Protein AF-0000000087662788 (afdb_homodimer)

Radius of gy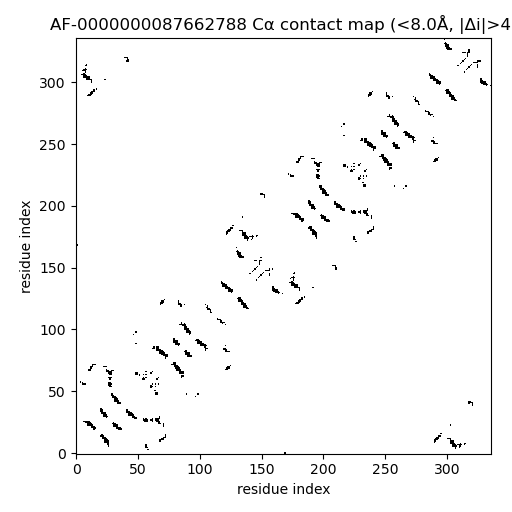ration: 18.67 Å; Cα contacts (8 Å, |Δi|>4): 824; chains: 2; bounding box: 46×43×51 Å

Nearest PDB structures (foldseek):
  4zov-assembly1_A  TM=7.110E-01  e=1.230E-02  Saccharomyces cerevisiae
  3mzl-assembly2_E  TM=6.675E-01  e=1.548E-02  Saccharomyces cerevisiae
  2pm6-assembly1_D  TM=4.674E-01  e=7.332E-03  Saccharomyces cerevisiae
  2pm7-assembly1_D  TM=4.863E-01  e=1.461E-02  Saccharomyces cerevisiae
  4bzj-assembly1_F  TM=4.627E-01  e=1.839E-02  Saccharomyces cerevisiae

Secondary structure (DSSP, 8-state):
-------BSEEEEEEETTTTEEEEEETTSEEEEEE-SSSS-EEEEEEESS--S---S-HHHHHHH--EEEEEE-TTT-PEEEEETTTEEEEEETTTTEEEEEE-------S-TT---SEEEEEEEE-TTS-EEEEEEESSS-HHHHHHHHHTT-TT---EEEE-----/-------BSEEEEEEETTTTEEEEEETTSEEEEEE-SSSS-EEEEEEESS--S---S-HHHHHHH--EEEEEE-TTT-PEEEEETTTEEEEEETTTTEEEEEE-------S-TT---SEEEEEEEE-TTS-EEEEEEESSS-HHHHHHHHHTT-TT--SEEEE-----

Foldseek 3Di:
DPPLPQDWDFQEKDDDPVQQWMWTWILLQKIFIWRPPDPDIDTDDIAHQDPDPPRRNGPLNCLPRWGWAEWDQDPPPRWIWTQTFRAGIWTADPVVRDIGHPDGGPQCCPVPSPDDRFKTWHYWDADPVGFIFTDMGGPPDPPCCLCCVVVPVDPPNCSVDRPPPVPD/DPPLPQDWDFQEKDADPVQQWMWTWILLQKIFIWHPPDPDIDTDDIAHQDPDPDRRNGPLNCLPRWGWAEWDQDPPPRWIWTQTFRAGIWTADPVVRDIGHPDGGPQCCPVPSPDDRFKTWHYWDADPVGFIFTDMGGPPDPVCCLCCCVVPVDPPNCSVDRPPPVPD

Organism: Ancylostoma caninum (NCBI:txid29170)

Solvent-accessible surface area (backbone atoms only — not comparable to full-atom values): 17295 Å² total; per-residue (Å²): 100,79,73,80,60,55,51,17,35,30,35,10,32,30,55,40,70,88,73,41,32,31,35,35,18,21,40,36,18,40,33,35,34,29,38,53,75,55,98,60,57,32,61,77,46,73,46,60,85,49,89,70,78,83,47,74,28,39,76,80,31,20,64,74,34,18,29,32,34,21,47,43,66,39,88,82,82,64,32,40,32,36,35,18,26,38,56,20,36,33,36,35,38,81,91,79,68,46,78,46,75,79,46,71,36,74,39,72,61,46,94,45,84,79,48,72,64,48,50,34,41,29,20,51,34,63,44,85,85,66,21,34,39,34,20,42,29,21,52,78,54,59,38,65,47,34,56,40,18,40,51,38,79,45,82,71,38,60,57,34,57,60,51,60,59,76,81,116,104,76,72,79,58,55,52,17,37,31,36,11,32,30,56,40,71,86,73,41,32,32,35,36,17,20,39,38,18,40,33,34,35,28,39,52,74,54,98,60,55,33,60,77,46,73,48,59,86,49,88,71,79,82,47,74,28,39,75,81,32,21,64,74,32,17,29,33,35,21,48,42,66,39,89,81,83,64,32,40,33,38,34,18,26,39,55,18,36,35,36,36,38,80,92,79,68,43,76,45,75,79,45,68,38,75,41,69,59,45,94,45,85,80,50,72,64,47,50,35,42,29,20,51,33,62,44,85,86,65,21,34,41,32,20,40,29,21,52,76,53,59,35,62,48,34,55,38,18,40,51,38,82,46,83,72,34,58,57,36,60,56,53,60,58,73,80,114

pLDDT: mean 75.48, std 22.4, range [19.95, 97.94]

Structure (mmCIF, N/CA/C/O backbone):
data_AF-0000000087662788-model_v1
#
loop_
_entity.id
_entity.type
_entity.pdbx_description
1 polymer 'Uncharacterized protein'
#
loop_
_atom_site.group_PDB
_atom_site.id
_atom_site.type_symbol
_atom_site.label_atom_id
_atom_site.label_alt_id
_atom_site.label_comp_id
_atom_site.label_asym_id
_atom_site.label_entity_id
_atom_site.label_seq_id
_atom_site.pdbx_PDB_ins_code
_atom_site.Cartn_x
_atom_site.Cartn_y
_atom_site.Cartn_z
_atom_site.occupancy
_atom_site.B_iso_or_equiv
_atom_site.auth_seq_id
_atom_site.auth_comp_id
_atom_site.auth_asym_id
_atom_site.auth_atom_id
_atom_site.pdbx_PDB_model_num
ATOM 1 N N . MET A 1 1 ? -26.828 0.4 2.057 1 20 1 MET A N 1
ATOM 2 C CA . MET A 1 1 ? -26.125 -0.827 1.691 1 20 1 MET A CA 1
ATOM 3 C C . MET A 1 1 ? -24.984 -0.531 0.736 1 20 1 MET A C 1
ATOM 5 O O . MET A 1 1 ? -25.203 -0.071 -0.385 1 20 1 MET A O 1
ATOM 9 N N . LEU A 1 2 ? -24.078 0.172 1.004 1 28.61 2 LEU A N 1
ATOM 10 C CA . LEU A 1 2 ? -23.188 0.85 0.068 1 28.61 2 LEU A CA 1
ATOM 11 C C . LEU A 1 2 ? -22.859 -0.05 -1.119 1 28.61 2 LEU A C 1
ATOM 13 O O . LEU A 1 2 ? -22.438 -1.195 -0.938 1 28.61 2 LEU A O 1
ATOM 17 N N . LEU A 1 3 ? -23.672 -0.012 -2.1 1 33.06 3 LEU A N 1
ATOM 18 C CA . LEU A 1 3 ? -23.547 -0.66 -3.398 1 33.06 3 LEU A CA 1
ATOM 19 C C . LEU A 1 3 ? -22.094 -1.059 -3.662 1 33.06 3 LEU A C 1
ATOM 21 O O . LEU A 1 3 ? -21.188 -0.251 -3.475 1 33.06 3 LEU A O 1
ATOM 25 N N . GLU A 1 4 ? -21.75 -2.291 -3.352 1 40.16 4 GLU A N 1
ATOM 26 C CA . GLU A 1 4 ? -20.5 -3.027 -3.455 1 40.16 4 GLU A CA 1
ATOM 27 C C . GLU A 1 4 ? -19.719 -2.613 -4.699 1 40.16 4 GLU A C 1
ATOM 29 O O . GLU A 1 4 ? -19.906 -3.188 -5.773 1 40.16 4 GLU A O 1
ATOM 34 N N . ASP A 1 5 ? -19.922 -1.419 -5.074 1 47.06 5 ASP A N 1
ATOM 35 C CA . ASP A 1 5 ? -19.344 -0.916 -6.309 1 47.06 5 ASP A CA 1
ATOM 36 C C . ASP A 1 5 ? -17.938 -1.486 -6.527 1 47.06 5 ASP A C 1
ATOM 38 O O . ASP A 1 5 ? -17.156 -1.584 -5.582 1 47.06 5 ASP A O 1
ATOM 42 N N . GLN A 1 6 ? -18.062 -2.43 -7.434 1 56.91 6 GLN A N 1
ATOM 43 C CA . GLN A 1 6 ? -16.828 -3.043 -7.941 1 56.91 6 GLN A CA 1
ATOM 44 C C . GLN A 1 6 ? -15.766 -1.99 -8.211 1 56.91 6 GLN A C 1
ATOM 46 O O . GLN A 1 6 ? -16.047 -0.952 -8.812 1 56.91 6 GLN A O 1
ATOM 51 N N . VAL A 1 7 ? -14.898 -1.854 -7.344 1 60 7 VAL A N 1
ATOM 52 C CA . VAL A 1 7 ? -13.703 -1.04 -7.559 1 60 7 VAL A CA 1
ATOM 53 C C . VAL A 1 7 ? -12.727 -1.787 -8.461 1 60 7 VAL A C 1
ATOM 55 O O . VAL A 1 7 ? -12.5 -2.986 -8.289 1 60 7 VAL A O 1
ATOM 58 N N . TYR A 1 8 ? -12.445 -1.056 -9.547 1 68.06 8 TYR A N 1
ATOM 59 C CA . TYR A 1 8 ? -11.523 -1.663 -10.508 1 68.06 8 TYR A CA 1
ATOM 60 C C . TYR A 1 8 ? -10.188 -0.932 -10.523 1 68.06 8 TYR A C 1
ATOM 62 O O . TYR A 1 8 ? -10.141 0.285 -10.328 1 68.06 8 TYR A O 1
ATOM 70 N N . GLY A 1 9 ? -9.18 -1.776 -10.633 1 78 9 GLY A N 1
ATOM 71 C CA . GLY A 1 9 ? -7.867 -1.19 -10.828 1 78 9 GLY A CA 1
ATOM 72 C C . GLY A 1 9 ? -6.824 -1.727 -9.867 1 78 9 GLY A C 1
ATOM 73 O O . GLY A 1 9 ? -7.148 -2.5 -8.961 1 78 9 GLY A O 1
ATOM 74 N N . PRO A 1 10 ? -5.562 -1.313 -10.203 1 88.56 10 PRO A N 1
ATOM 75 C CA . PRO A 1 10 ? -4.465 -1.748 -9.336 1 88.56 10 PRO A CA 1
ATOM 76 C C . PRO A 1 10 ? -4.484 -1.066 -7.973 1 88.56 10 PRO A C 1
ATOM 78 O O . PRO A 1 10 ? -4.828 0.115 -7.871 1 88.56 10 PRO A O 1
ATOM 81 N N . GLU A 1 11 ? -4.164 -1.794 -6.965 1 91.12 11 GLU A N 1
ATOM 82 C CA . GLU A 1 11 ? -4.191 -1.269 -5.602 1 91.12 11 GLU A CA 1
ATOM 83 C C . GLU A 1 11 ? -2.779 -1.109 -5.043 1 91.12 11 GLU A C 1
ATOM 85 O O . GLU A 1 11 ? -2.572 -0.393 -4.062 1 91.12 11 GLU A O 1
ATOM 90 N N . CYS A 1 12 ? -1.838 -1.808 -5.637 1 94.94 12 CYS A N 1
ATOM 91 C CA . CYS A 1 12 ? -0.449 -1.679 -5.215 1 94.94 12 CYS A CA 1
ATOM 92 C C . CYS A 1 12 ? 0.496 -1.765 -6.406 1 94.94 12 CYS A C 1
ATOM 94 O O . CYS A 1 12 ? 0.119 -2.264 -7.469 1 94.94 12 CYS A O 1
ATOM 96 N N . ILE A 1 13 ? 1.695 -1.252 -6.219 1 94.38 13 ILE A N 1
ATOM 97 C CA . ILE A 1 13 ? 2.662 -1.204 -7.309 1 94.38 13 ILE A CA 1
ATOM 98 C C . ILE A 1 13 ? 4.082 -1.245 -6.742 1 94.38 13 ILE A C 1
ATOM 100 O O . ILE A 1 13 ? 4.332 -0.74 -5.645 1 94.38 13 ILE A O 1
ATOM 104 N N . ALA A 1 14 ? 4.945 -1.866 -7.41 1 95.94 14 ALA A N 1
ATOM 105 C CA . ALA A 1 14 ? 6.383 -1.869 -7.16 1 95.94 14 ALA A CA 1
ATOM 106 C C . ALA A 1 14 ? 7.164 -1.761 -8.469 1 95.94 14 ALA A C 1
ATOM 108 O O . ALA A 1 14 ? 6.801 -2.381 -9.469 1 95.94 14 ALA A O 1
ATOM 109 N N . VAL A 1 15 ? 8.164 -0.952 -8.469 1 93.25 15 VAL A N 1
ATOM 110 C CA . VAL A 1 15 ? 9.008 -0.771 -9.648 1 93.25 15 VAL A CA 1
ATOM 111 C C . VAL A 1 15 ? 10.359 -1.442 -9.43 1 93.25 15 VAL A C 1
ATOM 113 O O . VAL A 1 15 ? 11 -1.233 -8.398 1 93.25 15 VAL A O 1
ATOM 116 N N . ASP A 1 16 ? 10.695 -2.303 -10.328 1 94.31 16 ASP A N 1
ATOM 117 C CA . ASP A 1 16 ? 12.07 -2.795 -10.422 1 94.31 16 ASP A CA 1
ATOM 118 C C . ASP A 1 16 ? 12.898 -1.933 -11.367 1 94.31 16 ASP A C 1
ATOM 120 O O . ASP A 1 16 ? 12.875 -2.143 -12.586 1 94.31 16 ASP A O 1
ATOM 124 N N . ARG A 1 17 ? 13.641 -1.084 -10.797 1 87.62 17 ARG A N 1
ATOM 125 C CA . ARG A 1 17 ? 14.336 -0.066 -11.578 1 87.62 17 ARG A CA 1
ATOM 126 C C . ARG A 1 17 ? 15.484 -0.677 -12.375 1 87.62 17 ARG A C 1
ATOM 128 O O . ARG A 1 17 ? 15.953 -0.092 -13.359 1 87.62 17 ARG A O 1
ATOM 135 N N . LYS A 1 18 ? 15.898 -1.872 -12.016 1 90.38 18 LYS A N 1
ATOM 136 C CA . LYS A 1 18 ? 17.031 -2.516 -12.672 1 90.38 18 LYS A CA 1
ATOM 137 C C . LYS A 1 18 ? 16.594 -3.221 -13.953 1 90.38 18 LYS A C 1
ATOM 139 O O . LYS A 1 18 ? 17.391 -3.371 -14.883 1 90.38 18 LYS A O 1
ATOM 144 N N . SER A 1 19 ? 15.359 -3.641 -14.031 1 92.38 19 SER A N 1
ATOM 145 C CA . SER A 1 19 ? 14.938 -4.477 -15.156 1 92.38 19 SER A CA 1
ATOM 146 C C . SER A 1 19 ? 13.875 -3.779 -15.992 1 92.38 19 SER A C 1
ATOM 148 O O . SER A 1 19 ? 13.289 -4.383 -16.891 1 92.38 19 SER A O 1
ATOM 150 N N . SER A 1 20 ? 13.555 -2.537 -15.75 1 90.94 20 SER A N 1
ATOM 151 C CA . SER A 1 20 ? 12.484 -1.798 -16.422 1 90.94 20 SER A CA 1
ATOM 152 C C . SER A 1 20 ? 11.156 -2.541 -16.312 1 90.94 20 SER A C 1
ATOM 154 O O . SER A 1 20 ? 10.414 -2.623 -17.297 1 90.94 20 SER A O 1
ATOM 156 N N . LYS A 1 21 ? 10.992 -3.215 -15.227 1 93.31 21 LYS A N 1
ATOM 157 C CA . LYS A 1 21 ? 9.727 -3.883 -14.93 1 93.31 21 LYS A CA 1
ATOM 158 C C . LYS A 1 21 ? 9.031 -3.227 -13.742 1 93.31 21 LYS A C 1
ATOM 160 O O . LYS A 1 21 ? 9.68 -2.648 -12.867 1 93.31 21 LYS A O 1
ATOM 165 N N . ALA A 1 22 ? 7.746 -3.27 -13.812 1 92.75 22 ALA A N 1
ATOM 166 C CA . ALA A 1 22 ? 6.891 -2.918 -12.68 1 92.75 22 ALA A CA 1
ATOM 167 C C . ALA A 1 22 ? 5.848 -4.004 -12.422 1 92.75 22 ALA A C 1
ATOM 169 O O . ALA A 1 22 ? 5.586 -4.84 -13.289 1 92.75 22 ALA A O 1
ATOM 170 N N . TYR A 1 23 ? 5.379 -4.027 -11.25 1 93.94 23 TYR A N 1
ATOM 171 C CA . TYR A 1 23 ? 4.379 -5.008 -10.844 1 93.94 23 TYR A CA 1
ATOM 172 C C . TYR A 1 23 ? 3.184 -4.332 -10.188 1 93.94 23 TYR A C 1
ATOM 174 O O . TYR A 1 23 ? 3.342 -3.369 -9.43 1 93.94 23 TYR A O 1
ATOM 182 N N . ALA A 1 24 ? 2.045 -4.824 -10.484 1 93.19 24 ALA A N 1
ATOM 183 C CA . ALA A 1 24 ? 0.815 -4.273 -9.922 1 93.19 24 ALA A CA 1
ATOM 184 C C . ALA A 1 24 ? -0.099 -5.387 -9.414 1 93.19 24 ALA A C 1
ATOM 186 O O . ALA A 1 24 ? -0.192 -6.449 -10.023 1 93.19 24 ALA A O 1
ATOM 187 N N . GLY A 1 25 ? -0.678 -5.125 -8.258 1 93.5 25 GLY A N 1
ATOM 188 C CA . GLY A 1 25 ? -1.707 -6.012 -7.734 1 93.5 25 GLY A CA 1
ATOM 189 C C . GLY A 1 25 ? -3.111 -5.469 -7.922 1 93.5 25 GLY A C 1
ATOM 190 O O . GLY A 1 25 ? -3.371 -4.297 -7.641 1 93.5 25 GLY A O 1
ATOM 191 N N . LEU A 1 26 ? -3.941 -6.348 -8.359 1 89 26 LEU A N 1
ATOM 192 C CA . LEU A 1 26 ? -5.32 -5.953 -8.625 1 89 26 LEU A CA 1
ATOM 193 C C . LEU A 1 26 ? -6.258 -6.465 -7.539 1 89 26 LEU A C 1
ATOM 195 O O . LEU A 1 26 ? -5.934 -7.43 -6.84 1 89 26 LEU A O 1
ATOM 199 N N . LYS A 1 27 ? -7.402 -5.867 -7.438 1 87.75 27 LYS A N 1
ATOM 200 C CA . LYS A 1 27 ? -8.422 -6.25 -6.465 1 87.75 27 LYS A CA 1
ATOM 201 C C . LYS A 1 27 ? -8.914 -7.672 -6.711 1 87.75 27 LYS A C 1
ATOM 203 O O . LYS A 1 27 ? -9.492 -8.297 -5.824 1 87.75 27 LYS A O 1
ATOM 208 N N . THR A 1 28 ? -8.719 -8.195 -7.938 1 87.06 28 THR A N 1
ATOM 209 C CA . THR A 1 28 ? -9.164 -9.531 -8.305 1 87.06 28 THR A CA 1
ATOM 210 C C . THR A 1 28 ? -8.195 -10.594 -7.789 1 87.06 28 THR A C 1
ATOM 212 O O . THR A 1 28 ? -8.414 -11.789 -7.973 1 87.06 28 THR A O 1
ATOM 215 N N . GLY A 1 29 ? -7.098 -10.156 -7.234 1 91.56 29 GLY A N 1
ATOM 216 C CA . GLY A 1 29 ? -6.078 -11.086 -6.785 1 91.56 29 GLY A CA 1
ATOM 217 C C . GLY A 1 29 ? -4.965 -11.289 -7.797 1 91.56 29 GLY A C 1
ATOM 218 O O . GLY A 1 29 ? -3.988 -11.992 -7.52 1 91.56 29 GLY A O 1
ATOM 219 N N . LEU A 1 30 ? -5.133 -10.727 -8.945 1 90.94 30 LEU A N 1
ATOM 220 C CA . LEU A 1 30 ? -4.16 -10.852 -10.023 1 90.94 30 LEU A CA 1
ATOM 221 C C . LEU A 1 30 ? -2.953 -9.953 -9.773 1 90.94 30 LEU A C 1
ATOM 223 O O . LEU A 1 30 ? -3.107 -8.805 -9.344 1 90.94 30 LEU A O 1
ATOM 227 N N . ILE A 1 31 ? -1.761 -10.5 -10.008 1 94.06 31 ILE A N 1
ATOM 228 C CA . ILE A 1 31 ? -0.521 -9.734 -10.008 1 94.06 31 ILE A CA 1
ATOM 229 C C . ILE A 1 31 ? 0.062 -9.695 -11.422 1 94.06 31 ILE A C 1
ATOM 231 O O . ILE A 1 31 ? 0.282 -10.734 -12.039 1 94.06 31 ILE A O 1
ATOM 235 N N . CYS A 1 32 ? 0.354 -8.461 -11.836 1 90.31 32 CYS A N 1
ATOM 236 C CA . CYS A 1 32 ? 0.822 -8.289 -13.203 1 90.31 32 CYS A CA 1
ATOM 237 C C . CYS A 1 32 ? 2.266 -7.801 -13.227 1 90.31 32 CYS A C 1
ATOM 239 O O . CYS A 1 32 ? 2.654 -6.961 -12.422 1 90.31 32 CYS A O 1
ATOM 241 N N . GLU A 1 33 ? 2.949 -8.352 -14.172 1 91.81 33 GLU A N 1
ATOM 242 C CA . GLU A 1 33 ? 4.242 -7.793 -14.547 1 91.81 33 GLU A CA 1
ATOM 243 C C . GLU A 1 33 ? 4.109 -6.859 -15.75 1 91.81 33 GLU A C 1
ATOM 245 O O . GLU A 1 33 ? 3.535 -7.23 -16.766 1 91.81 33 GLU A O 1
ATOM 250 N N . ILE A 1 34 ? 4.641 -5.695 -15.594 1 88.44 34 ILE A N 1
ATOM 251 C CA . ILE A 1 34 ? 4.551 -4.652 -16.609 1 88.44 34 ILE A CA 1
ATOM 252 C C . ILE A 1 34 ? 5.945 -4.328 -17.141 1 88.44 34 ILE A C 1
ATOM 254 O O . ILE A 1 34 ? 6.871 -4.082 -16.359 1 88.44 34 ILE A O 1
ATOM 258 N N . ASP A 1 35 ? 6.102 -4.387 -18.391 1 88 35 ASP A N 1
ATOM 259 C CA . ASP A 1 35 ? 7.32 -3.941 -19.062 1 88 35 ASP A CA 1
ATOM 260 C C . ASP A 1 35 ? 7.199 -2.486 -19.516 1 88 35 ASP A C 1
ATOM 262 O O . ASP A 1 35 ? 6.336 -2.152 -20.328 1 88 35 ASP A O 1
ATOM 266 N N . TYR A 1 36 ? 8.031 -1.626 -18.938 1 84.44 36 TYR A N 1
ATOM 267 C CA . TYR A 1 36 ? 7.949 -0.22 -19.312 1 84.44 36 TYR A CA 1
ATOM 268 C C . TYR A 1 36 ? 9.203 0.222 -20.062 1 84.44 36 TYR A C 1
ATOM 270 O O . TYR A 1 36 ? 9.562 1.401 -20.047 1 84.44 36 TYR A O 1
ATOM 278 N N . SER A 1 37 ? 9.961 -0.651 -20.625 1 85.56 37 SER A N 1
ATOM 279 C CA . SER A 1 37 ? 11.188 -0.369 -21.359 1 85.56 37 SER A CA 1
ATOM 280 C C . SER A 1 37 ? 10.883 0.293 -22.703 1 85.56 37 SER A C 1
ATOM 282 O O . SER A 1 37 ? 11.727 1.013 -23.25 1 85.56 37 SER A O 1
ATOM 284 N N . GLY A 1 38 ? 9.797 0.03 -23.25 1 79.5 38 GLY A N 1
ATOM 285 C CA . GLY A 1 38 ? 9.438 0.605 -24.547 1 79.5 38 GLY A CA 1
ATOM 286 C C . GLY A 1 38 ? 8.656 1.899 -24.422 1 79.5 38 GLY A C 1
ATOM 287 O O . GLY A 1 38 ? 8.648 2.529 -23.359 1 79.5 38 GLY A O 1
ATOM 288 N N . LYS A 1 39 ? 8.156 2.387 -25.531 1 75.5 39 LYS A N 1
ATOM 289 C CA . LYS A 1 39 ? 7.383 3.625 -25.578 1 75.5 39 LYS A CA 1
ATOM 290 C C . LYS A 1 39 ? 6.121 3.523 -24.734 1 75.5 39 LYS A C 1
ATOM 292 O O . LYS A 1 39 ? 5.797 4.445 -23.984 1 75.5 39 LYS A O 1
ATOM 297 N N . ASP A 1 40 ? 5.598 2.273 -24.844 1 75.62 40 ASP A N 1
ATOM 298 C CA . ASP A 1 40 ? 4.383 2.033 -24.062 1 75.62 40 ASP A CA 1
ATOM 299 C C . ASP A 1 40 ? 4.578 0.881 -23.094 1 75.62 40 ASP A C 1
ATOM 301 O O . ASP A 1 40 ? 5.184 -0.137 -23.422 1 75.62 40 ASP A O 1
ATOM 305 N N . ALA A 1 41 ? 4.102 1.099 -21.844 1 79.62 41 ALA A N 1
ATOM 306 C CA . ALA A 1 41 ? 4.129 0.007 -20.875 1 79.62 41 ALA A CA 1
ATOM 307 C C . ALA A 1 41 ? 3.113 -1.074 -21.25 1 79.62 41 ALA A C 1
ATOM 309 O O . ALA A 1 41 ? 2.004 -0.769 -21.688 1 79.62 41 ALA A O 1
ATOM 310 N N . LYS A 1 42 ? 3.533 -2.324 -21.094 1 82.25 42 LYS A N 1
ATOM 311 C CA . LYS A 1 42 ? 2.658 -3.451 -21.406 1 82.25 42 LYS A CA 1
ATOM 312 C C . LYS A 1 42 ? 2.719 -4.516 -20.312 1 82.25 42 LYS A C 1
ATOM 314 O O . LYS A 1 42 ? 3.785 -4.781 -19.766 1 82.25 42 LYS A O 1
ATOM 319 N N . ILE A 1 43 ? 1.558 -5.074 -20.062 1 86.25 43 ILE A N 1
ATOM 320 C CA . ILE A 1 43 ? 1.551 -6.25 -19.188 1 86.25 43 ILE A CA 1
ATOM 321 C C . ILE A 1 43 ? 2.158 -7.438 -19.938 1 86.25 43 ILE A C 1
ATOM 323 O O . ILE A 1 43 ? 1.712 -7.793 -21.031 1 86.25 43 ILE A O 1
ATOM 327 N N . VAL A 1 44 ? 3.119 -8.078 -19.344 1 88.06 44 VAL A N 1
ATOM 328 C CA . VAL A 1 44 ? 3.807 -9.148 -20.062 1 88.06 44 VAL A CA 1
ATOM 329 C C . VAL A 1 44 ? 3.523 -10.484 -19.375 1 88.06 44 VAL A C 1
ATOM 331 O O . VAL A 1 44 ? 3.656 -11.547 -19.984 1 88.06 44 VAL A O 1
ATOM 334 N N . ARG A 1 45 ? 3.139 -10.469 -18.156 1 90.44 45 ARG A N 1
ATOM 335 C CA . ARG A 1 45 ? 2.779 -11.664 -17.406 1 90.44 45 ARG A CA 1
ATOM 336 C C . ARG A 1 45 ? 1.789 -11.336 -16.297 1 90.44 45 ARG A C 1
ATOM 338 O O . ARG A 1 45 ? 1.717 -10.195 -15.836 1 90.44 45 ARG A O 1
ATOM 345 N N . ALA A 1 46 ? 0.975 -12.266 -15.969 1 89.88 46 ALA A N 1
ATOM 346 C CA . ALA A 1 46 ? 0.048 -12.172 -14.844 1 89.88 46 ALA A CA 1
ATOM 347 C C . ALA A 1 46 ? -0.011 -13.484 -14.07 1 89.88 46 ALA A C 1
ATOM 349 O O . ALA A 1 46 ? -0.017 -14.562 -14.664 1 89.88 46 ALA A O 1
ATOM 350 N N . VAL A 1 47 ? 0.026 -13.367 -12.742 1 91.88 47 VAL A N 1
ATOM 351 C CA . VAL A 1 47 ? 0.01 -14.531 -11.867 1 91.88 47 VAL A CA 1
ATOM 352 C C . VAL A 1 47 ? -1.073 -14.359 -10.805 1 91.88 47 VAL A C 1
ATOM 354 O O . VAL A 1 47 ? -1.358 -13.242 -10.375 1 91.88 47 VAL A O 1
ATOM 357 N N . ARG A 1 48 ? -1.699 -15.43 -10.422 1 91.62 48 ARG A N 1
ATOM 358 C CA . ARG A 1 48 ? -2.611 -15.438 -9.281 1 91.62 48 ARG A CA 1
ATOM 359 C C . ARG A 1 48 ? -1.991 -16.156 -8.094 1 91.62 48 ARG A C 1
ATOM 361 O O . ARG A 1 48 ? -1.229 -17.109 -8.258 1 91.62 48 ARG A O 1
ATOM 368 N N . LEU A 1 49 ? -2.461 -15.742 -6.949 1 92.25 49 LEU A N 1
ATOM 369 C CA . LEU A 1 49 ? -1.931 -16.359 -5.738 1 92.25 49 LEU A CA 1
ATOM 370 C C . LEU A 1 49 ? -2.674 -17.656 -5.414 1 92.25 49 LEU A C 1
ATOM 372 O O . LEU A 1 49 ? -2.191 -18.469 -4.633 1 92.25 49 LEU A O 1
ATOM 376 N N . THR A 1 50 ? -3.859 -17.766 -6.023 1 91.94 50 THR A N 1
ATOM 377 C CA . THR A 1 50 ? -4.684 -18.953 -5.816 1 91.94 50 THR A CA 1
ATOM 378 C C . THR A 1 50 ? -5.129 -19.531 -7.152 1 91.94 50 THR A C 1
ATOM 380 O O . THR A 1 50 ? -5.051 -18.875 -8.188 1 91.94 50 THR A O 1
ATOM 383 N N . SER A 1 51 ? -5.562 -20.766 -7.109 1 90.25 51 SER A N 1
ATOM 384 C CA . SER A 1 51 ? -6.051 -21.438 -8.32 1 90.25 51 SER A CA 1
ATOM 385 C C . SER A 1 51 ? -7.566 -21.297 -8.445 1 90.25 51 SER A C 1
ATOM 387 O O . SER A 1 51 ? -8.18 -21.922 -9.32 1 90.25 51 SER A O 1
ATOM 389 N N . LEU A 1 52 ? -8.07 -20.516 -7.68 1 91.06 52 LEU A N 1
ATOM 390 C CA . LEU A 1 52 ? -9.523 -20.375 -7.652 1 91.06 52 LEU A CA 1
ATOM 391 C C . LEU A 1 52 ? -10.023 -19.609 -8.867 1 91.06 52 LEU A C 1
ATOM 393 O O . LEU A 1 52 ? -9.352 -18.703 -9.359 1 91.06 52 LEU A O 1
ATOM 397 N N . GLU A 1 53 ? -11.242 -20 -9.32 1 89 53 GLU A N 1
ATOM 398 C CA . GLU A 1 53 ? -11.914 -19.297 -10.406 1 89 53 GLU A CA 1
ATOM 399 C C . GLU A 1 53 ? -13 -18.359 -9.875 1 89 53 GLU A C 1
ATOM 401 O O . GLU A 1 53 ? -13.344 -18.422 -8.695 1 89 53 GLU A O 1
ATOM 406 N N . GLY A 1 54 ? -13.484 -17.438 -10.688 1 86.75 54 GLY A N 1
ATOM 407 C CA . GLY A 1 54 ? -14.562 -16.547 -10.297 1 86.75 54 GLY A CA 1
ATOM 408 C C . GLY A 1 54 ? -14.094 -15.359 -9.469 1 86.75 54 GLY A C 1
ATOM 409 O O . GLY A 1 54 ? -14.852 -14.82 -8.664 1 86.75 54 GLY A O 1
ATOM 410 N N . CYS A 1 55 ? -12.852 -15.023 -9.57 1 89.75 55 CYS A N 1
ATOM 411 C CA . CYS A 1 55 ? -12.281 -13.891 -8.859 1 89.75 55 CYS A CA 1
ATOM 412 C C . CYS A 1 55 ? -12.641 -12.578 -9.547 1 89.75 55 CYS A C 1
ATOM 414 O O . CYS A 1 55 ? -11.914 -12.125 -10.438 1 89.75 55 CYS A O 1
ATOM 416 N N . ASP A 1 56 ? -13.672 -11.875 -9.016 1 82.38 56 ASP A N 1
ATOM 417 C CA . ASP A 1 56 ? -14.188 -10.703 -9.711 1 82.38 56 ASP A CA 1
ATOM 418 C C . ASP A 1 56 ? -13.875 -9.422 -8.938 1 82.38 56 ASP A C 1
ATOM 420 O O . ASP A 1 56 ? -14.328 -8.336 -9.312 1 82.38 56 ASP A O 1
ATOM 424 N N . GLY A 1 57 ? -13.211 -9.609 -7.855 1 83.88 57 GLY A N 1
ATOM 425 C CA . GLY A 1 57 ? -12.805 -8.438 -7.082 1 83.88 57 GLY A CA 1
ATOM 426 C C . GLY A 1 57 ? -13.867 -7.988 -6.094 1 83.88 57 GLY A C 1
ATOM 427 O O . GLY A 1 57 ? -13.711 -6.945 -5.449 1 83.88 57 GLY A O 1
ATOM 428 N N . SER A 1 58 ? -14.922 -8.742 -5.973 1 82.62 58 SER A N 1
ATOM 429 C CA . SER A 1 58 ? -15.93 -8.43 -4.965 1 82.62 58 SER A CA 1
ATOM 430 C C . SER A 1 58 ? -15.43 -8.758 -3.564 1 82.62 58 SER A C 1
ATOM 432 O O . SER A 1 58 ? -14.5 -9.555 -3.402 1 82.62 58 SER A O 1
ATOM 434 N N . TYR A 1 59 ? -16.016 -8.172 -2.58 1 80.81 59 TYR A N 1
ATOM 435 C CA . TYR A 1 59 ? -15.641 -8.43 -1.197 1 80.81 59 TYR A CA 1
ATOM 436 C C . TYR A 1 59 ? -15.719 -9.922 -0.885 1 80.81 59 TYR A C 1
ATOM 438 O O . TYR A 1 59 ? -14.836 -10.477 -0.229 1 80.81 59 TYR A O 1
ATOM 446 N N . GLN A 1 60 ? -16.766 -10.539 -1.418 1 82.31 60 GLN A N 1
ATOM 447 C CA . GLN A 1 60 ? -16.953 -11.969 -1.161 1 82.31 60 GLN A CA 1
ATOM 448 C C . GLN A 1 60 ? -15.836 -12.797 -1.784 1 82.31 60 GLN A C 1
ATOM 450 O O . GLN A 1 60 ? -15.344 -13.75 -1.175 1 82.31 60 GLN A O 1
ATOM 455 N N . SER A 1 61 ? -15.445 -12.367 -2.916 1 87.06 61 SER A N 1
ATOM 456 C CA . SER A 1 61 ? -14.43 -13.148 -3.613 1 87.06 61 SER A CA 1
ATOM 457 C C . SER A 1 61 ? -13.039 -12.844 -3.076 1 87.06 61 SER A C 1
ATOM 459 O O . SER A 1 61 ? -12.148 -13.703 -3.113 1 87.06 61 SER A O 1
ATOM 461 N N . MET A 1 62 ? -12.836 -11.641 -2.533 1 89 62 MET A N 1
ATOM 462 C CA . MET A 1 62 ? -11.492 -11.227 -2.145 1 89 62 MET A CA 1
ATOM 463 C C . MET A 1 62 ? -10.969 -12.07 -0.987 1 89 62 MET A C 1
ATOM 465 O O . MET A 1 62 ? -9.773 -12.328 -0.892 1 89 62 MET A O 1
ATOM 469 N N . ILE A 1 63 ? -11.859 -12.508 -0.193 1 87.69 63 ILE A N 1
ATOM 470 C CA . ILE A 1 63 ? -11.453 -13.289 0.971 1 87.69 63 ILE A CA 1
ATOM 471 C C . ILE A 1 63 ? -10.797 -14.594 0.517 1 87.69 63 ILE A C 1
ATOM 473 O O . ILE A 1 63 ? -9.844 -15.062 1.144 1 87.69 63 ILE A O 1
ATOM 477 N N . LYS A 1 64 ? -11.219 -15.094 -0.613 1 90.44 64 LYS A N 1
ATOM 478 C CA . LYS A 1 64 ? -10.695 -16.359 -1.121 1 90.44 64 LYS A CA 1
ATOM 479 C C . LYS A 1 64 ? -9.695 -16.125 -2.25 1 90.44 64 LYS A C 1
ATOM 481 O O . LYS A 1 64 ? -8.68 -16.828 -2.34 1 90.44 64 LYS A O 1
ATOM 486 N N . CYS A 1 65 ? -9.945 -15.164 -3.07 1 92.88 65 CYS A N 1
ATOM 487 C CA . CYS A 1 65 ? -9.148 -14.922 -4.266 1 92.88 65 CYS A CA 1
ATOM 488 C C . CYS A 1 65 ? -7.941 -14.039 -3.947 1 92.88 65 CYS A C 1
ATOM 490 O O . CYS A 1 65 ? -6.984 -13.984 -4.723 1 92.88 65 CYS A O 1
ATOM 492 N N . GLY A 1 66 ? -8.062 -13.328 -2.812 1 93.31 66 GLY A N 1
ATOM 493 C CA . GLY A 1 66 ? -6.988 -12.43 -2.41 1 93.31 66 GLY A CA 1
ATOM 494 C C . GLY A 1 66 ? -7.215 -10.992 -2.844 1 93.31 66 GLY A C 1
ATOM 495 O O . GLY A 1 66 ? -8.047 -10.727 -3.707 1 93.31 66 GLY A O 1
ATOM 496 N N . ARG A 1 67 ? -6.473 -10.156 -2.248 1 93.31 67 ARG A N 1
ATOM 497 C CA . ARG A 1 67 ? -6.379 -8.719 -2.498 1 93.31 67 ARG A CA 1
ATOM 498 C C . ARG A 1 67 ? -4.984 -8.195 -2.178 1 93.31 67 ARG A C 1
ATOM 500 O O . ARG A 1 67 ? -4.742 -7.691 -1.079 1 93.31 67 ARG A O 1
ATOM 507 N N . PRO A 1 68 ? -4.07 -8.328 -3.199 1 96.31 68 PRO A N 1
ATOM 508 C CA . PRO A 1 68 ? -2.736 -7.789 -2.938 1 96.31 68 PRO A CA 1
ATOM 509 C C . PRO A 1 68 ? -2.758 -6.293 -2.629 1 96.31 68 PRO A C 1
ATOM 511 O O . PRO A 1 68 ? -3.354 -5.512 -3.377 1 96.31 68 PRO A O 1
ATOM 514 N N . LEU A 1 69 ? -2.041 -5.902 -1.53 1 96.06 69 LEU A N 1
ATOM 515 C CA . LEU A 1 69 ? -2.039 -4.496 -1.144 1 96.06 69 LEU A CA 1
ATOM 516 C C . LEU A 1 69 ? -0.613 -3.963 -1.044 1 96.06 69 LEU A C 1
ATOM 518 O O . LEU A 1 69 ? -0.391 -2.754 -1.136 1 96.06 69 LEU A O 1
ATOM 522 N N . GLY A 1 70 ? 0.371 -4.812 -0.793 1 97.5 70 GLY A N 1
ATOM 523 C CA . GLY A 1 70 ? 1.763 -4.398 -0.702 1 97.5 70 GLY A CA 1
ATOM 524 C C . GLY A 1 70 ? 2.686 -5.215 -1.589 1 97.5 70 GLY A C 1
ATOM 525 O O . GLY A 1 70 ? 2.623 -6.445 -1.596 1 97.5 70 GLY A O 1
ATOM 526 N N . LEU A 1 71 ? 3.531 -4.531 -2.307 1 97.94 71 LEU A N 1
ATOM 527 C CA . LEU A 1 71 ? 4.551 -5.16 -3.141 1 97.94 71 LEU A CA 1
ATOM 528 C C . LEU A 1 71 ? 5.93 -4.586 -2.838 1 97.94 71 LEU A C 1
ATOM 530 O O . LEU A 1 71 ? 6.082 -3.373 -2.676 1 97.94 71 LEU A O 1
ATOM 534 N N . ARG A 1 72 ? 6.828 -5.449 -2.682 1 97 72 ARG A N 1
ATOM 535 C CA . ARG A 1 72 ? 8.227 -5.035 -2.629 1 97 72 ARG A CA 1
ATOM 536 C C . ARG A 1 72 ? 9.125 -6.047 -3.34 1 97 72 ARG A C 1
ATOM 538 O O . ARG A 1 72 ? 8.867 -7.25 -3.297 1 97 72 ARG A O 1
ATOM 545 N N . ILE A 1 73 ? 10.125 -5.461 -3.982 1 95.12 73 ILE A N 1
ATOM 546 C CA . ILE A 1 73 ? 11.172 -6.316 -4.52 1 95.12 73 ILE A CA 1
ATOM 547 C C . ILE A 1 73 ? 12.203 -6.617 -3.432 1 95.12 73 ILE A C 1
ATOM 549 O O . ILE A 1 73 ? 12.758 -5.699 -2.828 1 95.12 73 ILE A O 1
ATOM 553 N N . HIS A 1 74 ? 12.336 -7.891 -3.189 1 92.5 74 HIS A N 1
ATOM 554 C CA . HIS A 1 74 ? 13.336 -8.25 -2.188 1 92.5 74 HIS A CA 1
ATOM 555 C C . HIS A 1 74 ? 14.727 -7.789 -2.6 1 92.5 74 HIS A C 1
ATOM 557 O O . HIS A 1 74 ? 15.164 -8.047 -3.721 1 92.5 74 HIS A O 1
ATOM 563 N N . PRO A 1 75 ? 15.406 -7.211 -1.699 1 87.31 75 PRO A N 1
ATOM 564 C CA . PRO A 1 75 ? 16.656 -6.555 -2.086 1 87.31 75 PRO A CA 1
ATOM 565 C C . PRO A 1 75 ? 17.75 -7.551 -2.482 1 87.31 75 PRO A C 1
ATOM 567 O O . PRO A 1 75 ? 18.625 -7.223 -3.273 1 87.31 75 PRO A O 1
ATOM 570 N N . LYS A 1 76 ? 17.719 -8.773 -2.018 1 87.81 76 LYS A N 1
ATOM 571 C CA . LYS A 1 76 ? 18.781 -9.734 -2.295 1 87.81 76 LYS A CA 1
ATOM 572 C C . LYS A 1 76 ? 18.344 -10.734 -3.367 1 87.81 76 LYS A C 1
ATOM 574 O O . LYS A 1 76 ? 19.062 -10.93 -4.359 1 87.81 76 LYS A O 1
ATOM 579 N N . SER A 1 77 ? 17.203 -11.344 -3.242 1 87.69 77 SER A N 1
ATOM 580 C CA . SER A 1 77 ? 16.797 -12.414 -4.137 1 87.69 77 SER A CA 1
ATOM 581 C C . SER A 1 77 ? 16.156 -11.867 -5.402 1 87.69 77 SER A C 1
ATOM 583 O O . SER A 1 77 ? 15.977 -12.594 -6.387 1 87.69 77 SER A O 1
ATOM 585 N N . ASN A 1 78 ? 15.695 -10.578 -5.379 1 90.19 78 ASN A N 1
ATOM 586 C CA . ASN A 1 78 ? 15.023 -9.898 -6.48 1 90.19 78 ASN A CA 1
ATOM 587 C C . ASN A 1 78 ? 13.648 -10.508 -6.758 1 90.19 78 ASN A C 1
ATOM 589 O O . ASN A 1 78 ? 13.055 -10.25 -7.805 1 90.19 78 ASN A O 1
ATOM 593 N N . GLU A 1 79 ? 13.203 -11.375 -5.891 1 94 79 GLU A N 1
ATOM 594 C CA . GLU A 1 79 ? 11.836 -11.875 -5.992 1 94 79 GLU A CA 1
ATOM 595 C C . GLU A 1 79 ? 10.828 -10.797 -5.602 1 94 79 GLU A C 1
ATOM 597 O O . GLU A 1 79 ? 11.141 -9.891 -4.832 1 94 79 GLU A O 1
ATOM 602 N N . LEU A 1 80 ? 9.664 -10.906 -6.195 1 96.75 80 LEU A N 1
ATOM 603 C CA . LEU A 1 80 ? 8.578 -10.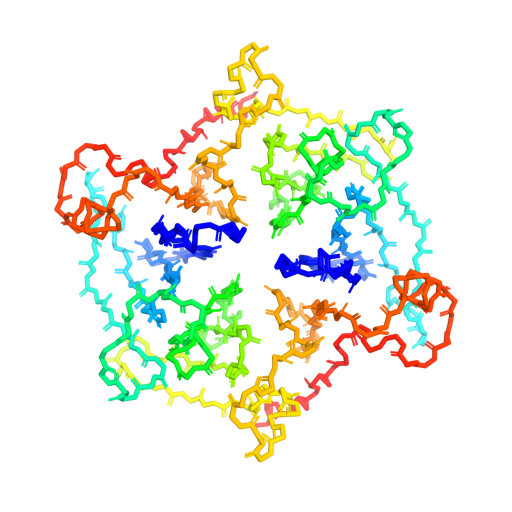023 -5.793 1 96.75 80 LEU A CA 1
ATOM 604 C C . LEU A 1 80 ? 7.848 -10.578 -4.57 1 96.75 80 LEU A C 1
ATOM 606 O O . LEU A 1 80 ? 7.301 -11.68 -4.617 1 96.75 80 LEU A O 1
ATOM 610 N N . TYR A 1 81 ? 7.867 -9.828 -3.518 1 96.44 81 TYR A N 1
ATOM 611 C CA . TYR A 1 81 ? 7.051 -10.148 -2.35 1 96.44 81 TYR A CA 1
ATOM 612 C C . TYR A 1 81 ? 5.691 -9.461 -2.43 1 96.44 81 TYR A C 1
ATOM 614 O O . TYR A 1 81 ? 5.598 -8.297 -2.818 1 96.44 81 TYR A O 1
ATOM 622 N N . VAL A 1 82 ? 4.695 -10.25 -2.105 1 97.12 82 VAL A N 1
ATOM 623 C CA . VAL A 1 82 ? 3.312 -9.789 -2.168 1 97.12 82 VAL A CA 1
ATOM 624 C C . VAL A 1 82 ? 2.637 -9.992 -0.815 1 97.12 82 VAL A C 1
ATOM 626 O O . VAL A 1 82 ? 2.533 -11.125 -0.332 1 97.12 82 VAL A O 1
ATOM 629 N N . LEU A 1 83 ? 2.232 -8.914 -0.204 1 95.81 83 LEU A N 1
ATOM 630 C CA . LEU A 1 83 ? 1.371 -9.016 0.968 1 95.81 83 LEU A CA 1
ATOM 631 C C . LEU A 1 83 ? -0.096 -8.875 0.578 1 95.81 83 LEU A C 1
ATOM 633 O O . LEU A 1 83 ? -0.512 -7.824 0.081 1 95.81 83 LEU A O 1
ATOM 637 N N . ASP A 1 84 ? -0.78 -9.914 0.774 1 95.31 84 ASP A N 1
ATOM 638 C CA . ASP A 1 84 ? -2.209 -9.938 0.476 1 95.31 84 ASP A CA 1
ATOM 639 C C . ASP A 1 84 ? -3.035 -9.703 1.737 1 95.31 84 ASP A C 1
ATOM 641 O O . ASP A 1 84 ? -2.738 -10.258 2.795 1 95.31 84 ASP A O 1
ATOM 645 N N . ALA A 1 85 ? -4.07 -8.945 1.584 1 92.81 85 ALA A N 1
ATOM 646 C CA . ALA A 1 85 ? -4.887 -8.516 2.719 1 92.81 85 ALA A CA 1
ATOM 647 C C . ALA A 1 85 ? -5.441 -9.719 3.479 1 92.81 85 ALA A C 1
ATOM 649 O O . ALA A 1 85 ? -5.594 -9.672 4.703 1 92.81 85 ALA A O 1
ATOM 650 N N . TYR A 1 86 ? -5.711 -10.797 2.82 1 91.69 86 TYR A N 1
ATOM 651 C CA . TYR A 1 86 ? -6.434 -11.914 3.426 1 91.69 86 TYR A CA 1
ATOM 652 C C . TYR A 1 86 ? -5.586 -13.18 3.416 1 91.69 86 TYR A C 1
ATOM 654 O O . TYR A 1 86 ? -5.656 -13.992 4.344 1 91.69 86 TYR A O 1
ATOM 662 N N . LEU A 1 87 ? -4.668 -13.32 2.453 1 92.81 87 LEU A N 1
ATOM 663 C CA . LEU A 1 87 ? -4.055 -14.617 2.205 1 92.81 87 LEU A CA 1
ATOM 664 C C . LEU A 1 87 ? -2.662 -14.688 2.826 1 92.81 87 LEU A C 1
ATOM 666 O O . LEU A 1 87 ? -2.086 -15.773 2.951 1 92.81 87 LEU A O 1
ATOM 670 N N . GLY A 1 88 ? -2.109 -13.578 3.174 1 91.88 88 GLY A N 1
ATOM 671 C CA . GLY A 1 88 ? -0.805 -13.602 3.818 1 91.88 88 GLY A CA 1
ATOM 672 C C . GLY A 1 88 ? 0.316 -13.125 2.914 1 91.88 88 GLY A C 1
ATOM 673 O O . GLY A 1 88 ? 0.099 -12.281 2.039 1 91.88 88 GLY A O 1
ATOM 674 N N . LEU A 1 89 ? 1.499 -13.633 3.199 1 92.81 89 LEU A N 1
ATOM 675 C CA . LEU A 1 89 ? 2.693 -13.164 2.504 1 92.81 89 LEU A CA 1
ATOM 676 C C . LEU A 1 89 ? 3.188 -14.203 1.509 1 92.81 89 LEU A C 1
ATOM 678 O O . LEU A 1 89 ? 3.293 -15.391 1.846 1 92.81 89 LEU A O 1
ATOM 682 N N . PHE A 1 90 ? 3.502 -13.711 0.284 1 94.38 90 PHE A N 1
ATOM 683 C CA . PHE A 1 90 ? 3.967 -14.57 -0.802 1 94.38 90 PHE A CA 1
ATOM 684 C C . PHE A 1 90 ? 5.227 -14 -1.438 1 94.38 90 PHE A C 1
ATOM 686 O O . PHE A 1 90 ? 5.52 -12.805 -1.296 1 94.38 90 PHE A O 1
ATOM 693 N N . ALA A 1 91 ? 5.945 -14.891 -2.068 1 95.44 91 ALA A N 1
ATOM 694 C CA . ALA A 1 91 ? 6.977 -14.492 -3.023 1 95.44 91 ALA A CA 1
ATOM 695 C C . ALA A 1 91 ? 6.719 -15.109 -4.395 1 95.44 91 ALA A C 1
ATOM 697 O O . ALA A 1 91 ? 6.312 -16.266 -4.496 1 95.44 91 ALA A O 1
ATOM 698 N N . ILE A 1 92 ? 6.926 -14.305 -5.406 1 95.88 92 ILE A N 1
ATOM 699 C CA . ILE A 1 92 ? 6.773 -14.766 -6.781 1 95.88 92 ILE A CA 1
ATOM 700 C C . ILE A 1 92 ? 8.133 -14.75 -7.484 1 95.88 92 ILE A C 1
ATOM 702 O O . ILE A 1 92 ? 8.812 -13.727 -7.512 1 95.88 92 ILE A O 1
ATOM 706 N N . ASN A 1 93 ? 8.547 -15.875 -7.957 1 91 93 ASN A N 1
ATOM 707 C CA . ASN A 1 93 ? 9.625 -15.938 -8.938 1 91 93 ASN A CA 1
ATOM 708 C C . ASN A 1 93 ? 9.109 -15.75 -10.359 1 91 93 ASN A C 1
ATOM 710 O O . ASN A 1 93 ? 8.422 -16.625 -10.891 1 91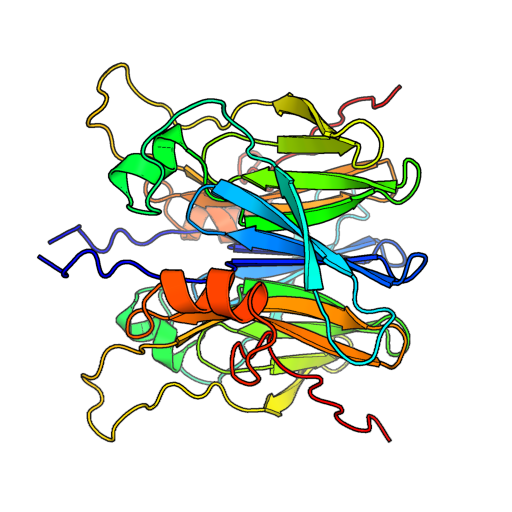 93 ASN A O 1
ATOM 714 N N . TRP A 1 94 ? 9.43 -14.656 -10.992 1 89.12 94 TRP A N 1
ATOM 715 C CA . TRP A 1 94 ? 8.805 -14.289 -12.266 1 89.12 94 TRP A CA 1
ATOM 716 C C . TRP A 1 94 ? 9.422 -15.062 -13.422 1 89.12 94 TRP A C 1
ATOM 718 O O . TRP A 1 94 ? 8.844 -15.141 -14.5 1 89.12 94 TRP A O 1
ATOM 728 N N . ASP A 1 95 ? 10.633 -15.625 -13.18 1 85.56 95 ASP A N 1
ATOM 729 C CA . ASP A 1 95 ? 11.242 -16.438 -14.227 1 85.56 95 ASP A CA 1
ATOM 730 C C . ASP A 1 95 ? 10.555 -17.797 -14.336 1 85.56 95 ASP A C 1
ATOM 732 O O . ASP A 1 95 ? 10.32 -18.297 -15.438 1 85.56 95 ASP A O 1
ATOM 736 N N . THR A 1 96 ? 10.164 -18.375 -13.211 1 87.62 96 THR A N 1
ATOM 737 C CA . THR A 1 96 ? 9.531 -19.688 -13.203 1 87.62 96 THR A CA 1
ATOM 738 C C . THR A 1 96 ? 8.031 -19.562 -12.977 1 87.62 96 THR A C 1
ATOM 740 O O . THR A 1 96 ? 7.297 -20.547 -13.078 1 87.62 96 THR A O 1
ATOM 743 N N . GLU A 1 97 ? 7.555 -18.328 -12.609 1 85.81 97 GLU A N 1
ATOM 744 C CA . GLU A 1 97 ? 6.172 -18.031 -12.258 1 85.81 97 GLU A CA 1
ATOM 745 C C . GLU A 1 97 ? 5.699 -18.891 -11.086 1 85.81 97 GLU A C 1
ATOM 747 O O . GLU A 1 97 ? 4.539 -19.297 -11.039 1 85.81 97 GLU A O 1
ATOM 752 N N . LYS A 1 98 ? 6.621 -19.281 -10.266 1 90.75 98 LYS A N 1
ATOM 753 C CA . LYS A 1 98 ? 6.285 -20.031 -9.062 1 90.75 98 LYS A CA 1
ATOM 754 C C . LYS A 1 98 ? 5.938 -19.078 -7.91 1 90.75 98 LYS A C 1
ATOM 756 O O . LYS A 1 98 ? 6.594 -18.062 -7.719 1 90.75 98 LYS A O 1
ATOM 761 N N . VAL A 1 99 ? 4.922 -19.453 -7.195 1 94 99 VAL A N 1
ATOM 762 C CA . VAL A 1 99 ? 4.43 -18.703 -6.047 1 94 99 VAL A CA 1
ATOM 763 C C . VAL A 1 99 ? 4.695 -19.469 -4.762 1 94 99 VAL A C 1
ATOM 765 O O . VAL A 1 99 ? 4.34 -20.656 -4.652 1 94 99 VAL A O 1
ATOM 768 N N . ARG A 1 100 ? 5.41 -18.844 -3.82 1 93 100 ARG A N 1
ATOM 769 C CA . ARG A 1 100 ? 5.66 -19.422 -2.498 1 93 100 ARG A CA 1
ATOM 770 C C . ARG A 1 100 ? 4.98 -18.594 -1.411 1 93 100 ARG A C 1
ATOM 772 O O . ARG A 1 100 ? 5.098 -17.359 -1.396 1 93 100 ARG A O 1
ATOM 779 N N . GLN A 1 101 ? 4.289 -19.266 -0.497 1 92.25 101 GLN A N 1
ATOM 780 C CA . GLN A 1 101 ? 3.66 -18.594 0.635 1 92.25 101 GLN A CA 1
ATOM 781 C C . GLN A 1 101 ? 4.523 -18.703 1.89 1 92.25 101 GLN A C 1
ATOM 783 O O . GLN A 1 101 ? 5.004 -19.781 2.225 1 92.25 101 GLN A O 1
ATOM 788 N N . PHE A 1 102 ? 4.777 -17.641 2.607 1 87 102 PHE A N 1
ATOM 789 C CA . PHE A 1 102 ? 5.578 -17.641 3.826 1 87 102 PHE A CA 1
ATOM 790 C C . PHE A 1 102 ? 4.699 -17.828 5.055 1 87 102 PHE A C 1
ATOM 792 O O . PHE A 1 102 ? 5.074 -18.547 5.988 1 87 102 PHE A O 1
ATOM 799 N N . PHE A 1 103 ? 3.527 -17.125 5.164 1 83.44 103 PHE A N 1
ATOM 800 C CA . PHE A 1 103 ? 2.525 -17.344 6.203 1 83.44 103 PHE A CA 1
ATOM 801 C C . PHE A 1 103 ? 1.129 -17.031 5.68 1 83.44 103 PHE A C 1
ATOM 803 O O . PHE A 1 103 ? 0.974 -16.234 4.742 1 83.44 103 PHE A O 1
ATOM 810 N N . ALA A 1 104 ? 0.171 -17.656 6.34 1 85 104 ALA A N 1
ATOM 811 C CA . ALA A 1 104 ? -1.229 -17.438 5.984 1 85 104 ALA A CA 1
ATOM 812 C C . ALA A 1 104 ? -1.81 -16.25 6.758 1 85 104 ALA A C 1
ATOM 814 O O . ALA A 1 104 ? -1.346 -15.93 7.852 1 85 104 ALA A O 1
ATOM 815 N N . GLY A 1 105 ? -2.684 -15.492 6.027 1 76.81 105 GLY A N 1
ATOM 816 C CA . GLY A 1 105 ? -3.389 -14.43 6.727 1 76.81 105 GLY A CA 1
ATOM 817 C C . GLY A 1 105 ? -4.266 -14.938 7.855 1 76.81 105 GLY A C 1
ATOM 818 O O . GLY A 1 105 ? -4.633 -16.109 7.879 1 76.81 105 GLY A O 1
ATOM 819 N N . GLY A 1 106 ? -4.254 -14.414 9.125 1 61.97 106 GLY A N 1
ATOM 820 C CA . GLY A 1 106 ? -5 -14.867 10.289 1 61.97 106 GLY A CA 1
ATOM 821 C C . GLY A 1 106 ? -6.477 -14.516 10.227 1 61.97 106 GLY A C 1
ATOM 822 O O . GLY A 1 106 ? -7 -13.859 11.133 1 61.97 106 GLY A O 1
ATOM 823 N N . THR A 1 107 ? -7.055 -14.305 9.156 1 52.78 107 THR A N 1
ATOM 824 C CA . THR A 1 107 ? -8.469 -14.039 9.406 1 52.78 107 THR A CA 1
ATOM 825 C C . THR A 1 107 ? -9.094 -15.148 10.234 1 52.78 107 THR A C 1
ATOM 827 O O . THR A 1 107 ? -8.875 -16.328 9.969 1 52.78 107 THR A O 1
ATOM 830 N N . SER A 1 108 ? -9.133 -14.984 11.555 1 44.47 108 SER A N 1
ATOM 831 C CA . SER A 1 108 ? -10 -15.969 12.188 1 44.47 108 SER A CA 1
ATOM 832 C C . SER A 1 108 ? -11.156 -16.359 11.273 1 44.47 108 SER A C 1
ATOM 834 O O . SER A 1 108 ? -12.094 -15.57 11.086 1 44.47 108 SER A O 1
ATOM 836 N N . ILE A 1 109 ? -10.828 -16.797 10.18 1 39.38 109 ILE A N 1
ATOM 837 C CA . ILE A 1 109 ? -11.984 -17.328 9.469 1 39.38 109 ILE A CA 1
ATOM 838 C C . ILE A 1 109 ? -12.742 -18.297 10.375 1 39.38 109 ILE A C 1
ATOM 840 O O . ILE A 1 109 ? -12.195 -19.328 10.781 1 39.38 109 ILE A O 1
ATOM 844 N N . SER A 1 110 ? -13.375 -17.812 11.266 1 41.84 110 SER A N 1
ATOM 845 C CA . SER A 1 110 ? -14.25 -18.812 11.891 1 41.84 110 SER A CA 1
ATOM 846 C C . SER A 1 110 ? -14.836 -19.75 10.844 1 41.84 110 SER A C 1
ATOM 848 O O . SER A 1 110 ? -14.93 -19.406 9.664 1 41.84 110 SER A O 1
ATOM 850 N N . ASP A 1 111 ? -14.867 -20.938 11.234 1 44.62 111 ASP A N 1
ATOM 851 C CA . ASP A 1 111 ? -15.594 -21.938 10.453 1 44.62 111 ASP A CA 1
ATOM 852 C C . ASP A 1 111 ? -16.844 -21.328 9.812 1 44.62 111 ASP A C 1
ATOM 854 O O . ASP A 1 111 ? -17.516 -21.969 9.008 1 44.62 111 ASP A O 1
ATOM 858 N N . ASP A 1 112 ? -17.188 -20.141 10.281 1 45.53 112 ASP A N 1
ATOM 859 C CA . ASP A 1 112 ? -18.359 -19.484 9.703 1 45.53 112 ASP A CA 1
ATOM 860 C C . ASP A 1 112 ? -17.969 -18.594 8.539 1 45.53 112 ASP A C 1
ATOM 862 O O . ASP A 1 112 ? -17.422 -17.5 8.734 1 45.53 112 ASP A O 1
ATOM 866 N N . HIS A 1 113 ? -17.922 -19.172 7.48 1 49.47 113 HIS A N 1
ATOM 867 C CA . HIS A 1 113 ? -17.625 -18.562 6.188 1 49.47 113 HIS A CA 1
ATOM 868 C C . HIS A 1 113 ? -18.266 -17.172 6.086 1 49.47 113 HIS A C 1
ATOM 870 O O . HIS A 1 113 ? -17.922 -16.406 5.188 1 49.47 113 HIS A O 1
ATOM 876 N N . SER A 1 114 ? -19.25 -16.969 6.977 1 52.94 114 SER A N 1
ATOM 877 C CA . SER A 1 114 ? -19.953 -15.688 6.953 1 52.94 114 SER A CA 1
ATOM 878 C C . SER A 1 114 ? -19.25 -14.648 7.812 1 52.94 114 SER A C 1
ATOM 880 O O . SER A 1 114 ? -19.656 -13.484 7.852 1 52.94 114 SER A O 1
ATOM 882 N N . ALA A 1 115 ? -18.219 -15.18 8.391 1 57.03 115 ALA A N 1
ATOM 883 C CA . ALA A 1 115 ? -17.641 -14.25 9.352 1 57.03 115 ALA A CA 1
ATOM 884 C C . ALA A 1 115 ? -16.766 -13.211 8.656 1 57.03 115 ALA A C 1
ATOM 886 O O . ALA A 1 115 ? -15.984 -13.539 7.766 1 57.03 115 ALA A O 1
ATOM 887 N N . VAL A 1 116 ? -17.062 -12.008 8.773 1 60.41 116 VAL A N 1
ATOM 888 C CA . VAL A 1 116 ? -16.328 -10.859 8.258 1 60.41 116 VAL A CA 1
ATOM 889 C C . VAL A 1 116 ? -14.953 -10.789 8.906 1 60.41 116 VAL A C 1
ATOM 891 O O . VAL A 1 116 ? -14.828 -10.844 10.133 1 60.41 116 VAL A O 1
ATOM 894 N N . PRO A 1 117 ? -13.867 -10.969 8.016 1 68.25 117 PRO A N 1
ATOM 895 C CA . PRO A 1 117 ? -12.539 -10.82 8.602 1 68.25 117 PRO A CA 1
ATOM 896 C C . PRO A 1 117 ? -12.414 -9.57 9.477 1 68.25 117 PRO A C 1
ATOM 898 O O . PRO A 1 117 ? -12.992 -8.531 9.156 1 68.25 117 PRO A O 1
ATOM 901 N N . THR A 1 118 ? -11.672 -9.695 10.602 1 71.69 118 THR A N 1
ATOM 902 C CA . THR A 1 118 ? -11.531 -8.578 11.531 1 71.69 118 THR A CA 1
ATOM 903 C C . THR A 1 118 ? -10.156 -7.934 11.398 1 71.69 118 THR A C 1
ATOM 905 O O . THR A 1 118 ? -9.898 -6.879 11.977 1 71.69 118 THR A O 1
ATOM 908 N N . ARG A 1 119 ? -9.227 -8.68 10.609 1 76.12 119 ARG A N 1
ATOM 909 C CA . ARG A 1 119 ? -7.887 -8.141 10.414 1 76.12 119 ARG A CA 1
ATOM 910 C C . ARG A 1 119 ? -7.523 -8.094 8.938 1 76.12 119 ARG A C 1
ATOM 912 O O . ARG A 1 119 ? -7.879 -8.992 8.172 1 76.12 119 ARG A O 1
ATOM 919 N N . TYR A 1 120 ? -6.875 -7 8.531 1 83.94 120 TYR A N 1
ATOM 920 C CA . TYR A 1 120 ? -6.438 -6.801 7.156 1 83.94 120 TYR A CA 1
ATOM 921 C C . TYR A 1 120 ? -4.965 -6.426 7.098 1 83.94 120 TYR A C 1
ATOM 923 O O . TYR A 1 120 ? -4.535 -5.469 7.75 1 83.94 120 TYR A O 1
ATOM 931 N N . LEU A 1 121 ? -4.199 -7.293 6.391 1 89.62 121 LEU A N 1
ATOM 932 C CA . LEU A 1 121 ? -2.82 -6.902 6.129 1 89.62 121 LEU A CA 1
ATOM 933 C C . LEU A 1 121 ? -2.756 -5.832 5.043 1 89.62 121 LEU A C 1
ATOM 935 O O . LEU A 1 121 ? -3.307 -6.012 3.955 1 89.62 121 LEU A O 1
ATOM 939 N N . ASN A 1 122 ? -2.084 -4.738 5.312 1 92 122 ASN A N 1
ATOM 940 C CA . ASN A 1 122 ? -2.197 -3.584 4.426 1 92 122 ASN A CA 1
ATOM 941 C C . ASN A 1 122 ? -0.91 -3.35 3.641 1 92 122 ASN A C 1
ATOM 943 O O . ASN A 1 122 ? -0.952 -3.078 2.439 1 92 122 ASN A O 1
ATOM 947 N N . ASP A 1 123 ? 0.224 -3.322 4.375 1 94.88 123 ASP A N 1
ATOM 948 C CA . ASP A 1 123 ? 1.52 -3.012 3.777 1 94.88 123 ASP A CA 1
ATOM 949 C C . ASP A 1 123 ? 2.66 -3.609 4.598 1 94.88 123 ASP A C 1
ATOM 951 O O . ASP A 1 123 ? 2.436 -4.137 5.688 1 94.88 123 ASP A O 1
ATOM 955 N N . PHE A 1 124 ? 3.844 -3.553 3.957 1 92.62 124 PHE A N 1
ATOM 956 C CA . PHE A 1 124 ? 5.016 -4.074 4.652 1 92.62 124 PHE A CA 1
ATOM 957 C C . PHE A 1 124 ? 6.293 -3.443 4.109 1 92.62 124 PHE A C 1
ATOM 959 O O . PHE A 1 124 ? 6.277 -2.809 3.051 1 92.62 124 PHE A O 1
ATOM 966 N N . ASP A 1 125 ? 7.281 -3.57 4.863 1 93.94 125 ASP A N 1
ATOM 967 C CA . ASP A 1 125 ? 8.625 -3.213 4.41 1 93.94 125 ASP A CA 1
ATOM 968 C C . ASP A 1 125 ? 9.688 -4.035 5.137 1 93.94 125 ASP A C 1
ATOM 970 O O . ASP A 1 125 ? 9.398 -4.66 6.16 1 93.94 125 ASP A O 1
ATOM 974 N N . PHE A 1 126 ? 10.82 -4.086 4.523 1 90.75 126 PHE A N 1
ATOM 975 C CA . PHE A 1 126 ? 11.914 -4.891 5.066 1 90.75 126 PHE A CA 1
ATOM 976 C C . PHE A 1 126 ? 12.742 -4.086 6.059 1 90.75 126 PHE A C 1
ATOM 978 O O . PHE A 1 126 ? 13.086 -2.932 5.797 1 90.75 126 PHE A O 1
ATOM 985 N N . LEU A 1 127 ? 13.047 -4.762 7.172 1 87.19 127 LEU A N 1
ATOM 986 C CA . LEU A 1 127 ? 14.078 -4.254 8.07 1 87.19 127 LEU A CA 1
ATOM 987 C C . LEU A 1 127 ? 15.469 -4.621 7.562 1 87.19 127 LEU A C 1
ATOM 989 O O . LEU A 1 127 ? 15.609 -5.488 6.699 1 87.19 127 LEU A O 1
ATOM 993 N N . PRO A 1 128 ? 16.484 -3.953 8.094 1 87.81 128 PRO A N 1
ATOM 994 C CA . PRO A 1 128 ? 17.844 -4.23 7.625 1 87.81 128 PRO A CA 1
ATOM 995 C C . PRO A 1 128 ? 18.25 -5.691 7.828 1 87.81 128 PRO A C 1
ATOM 997 O O . PRO A 1 128 ? 19.062 -6.223 7.055 1 87.81 128 PRO A O 1
ATOM 1000 N N . ASP A 1 129 ? 17.688 -6.324 8.789 1 82.06 129 ASP A N 1
ATOM 1001 C CA . ASP A 1 129 ? 18.094 -7.695 9.094 1 82.06 129 ASP A CA 1
ATOM 1002 C C . ASP A 1 129 ? 17.25 -8.695 8.305 1 82.06 129 ASP A C 1
ATOM 1004 O O . ASP A 1 129 ? 17.375 -9.906 8.508 1 82.06 129 ASP A O 1
ATOM 1008 N N . GLY A 1 130 ? 16.422 -8.227 7.461 1 80.19 130 GLY A N 1
ATOM 1009 C CA . GLY A 1 130 ? 15.648 -9.094 6.59 1 80.19 130 GLY A CA 1
ATOM 1010 C C . GLY A 1 130 ? 14.25 -9.375 7.105 1 80.19 130 GLY A C 1
ATOM 1011 O O . GLY A 1 130 ? 13.391 -9.859 6.363 1 80.19 130 GLY A O 1
ATOM 1012 N N . ARG A 1 131 ? 14.008 -9.031 8.367 1 83.62 131 ARG A N 1
ATOM 1013 C CA . ARG A 1 131 ? 12.656 -9.164 8.891 1 83.62 131 ARG A CA 1
ATOM 1014 C C . ARG A 1 131 ? 11.711 -8.156 8.227 1 83.62 131 ARG A C 1
ATOM 1016 O O . ARG A 1 131 ? 12.164 -7.191 7.609 1 83.62 131 ARG A O 1
ATOM 1023 N N . LEU A 1 132 ? 10.43 -8.523 8.367 1 86 132 LEU A N 1
ATOM 1024 C CA . LEU A 1 132 ? 9.406 -7.629 7.832 1 86 132 LEU A CA 1
ATOM 1025 C C . LEU A 1 132 ? 8.664 -6.918 8.953 1 86 132 LEU A C 1
ATOM 1027 O O . LEU A 1 132 ? 8.438 -7.5 10.023 1 86 132 LEU A O 1
ATOM 1031 N N . VAL A 1 133 ? 8.328 -5.723 8.711 1 87.25 133 VAL A N 1
ATOM 1032 C CA . VAL A 1 133 ? 7.312 -5.043 9.5 1 87.25 133 VAL A CA 1
ATOM 1033 C C . VAL A 1 133 ? 6.043 -4.871 8.672 1 87.25 133 VAL A C 1
ATOM 1035 O O . VAL A 1 133 ? 6.102 -4.461 7.512 1 87.25 133 VAL A O 1
ATOM 1038 N N . ILE A 1 134 ? 4.914 -5.215 9.312 1 89.31 134 ILE A N 1
ATOM 1039 C CA . ILE A 1 134 ? 3.643 -5.25 8.594 1 89.31 134 ILE A CA 1
ATOM 1040 C C . ILE A 1 134 ? 2.652 -4.289 9.25 1 89.31 134 ILE A C 1
ATOM 1042 O O . ILE A 1 134 ? 2.561 -4.227 10.477 1 89.31 134 ILE A O 1
ATOM 1046 N N . SER A 1 135 ? 2.039 -3.441 8.414 1 88.69 135 SER A N 1
ATOM 1047 C CA . SER A 1 135 ? 0.904 -2.664 8.898 1 88.69 135 SER A CA 1
ATOM 1048 C C . SER A 1 135 ? -0.402 -3.436 8.742 1 88.69 135 SER A C 1
ATOM 1050 O O . SER A 1 135 ? -0.676 -3.996 7.684 1 88.69 135 SER A O 1
ATOM 1052 N N . GLU A 1 136 ? -1.125 -3.479 9.766 1 84.12 136 GLU A N 1
ATOM 1053 C CA . GLU A 1 136 ? -2.416 -4.16 9.773 1 84.12 136 GLU A CA 1
ATOM 1054 C C . GLU A 1 136 ? -3.492 -3.295 10.422 1 84.12 136 GLU A C 1
ATOM 1056 O O . GLU A 1 136 ? -3.188 -2.447 11.266 1 84.12 136 GLU A O 1
ATOM 1061 N N . SER A 1 137 ? -4.66 -3.404 9.867 1 78.25 137 SER A N 1
ATOM 1062 C CA . SER A 1 137 ? -5.812 -2.752 10.492 1 78.25 137 SER A CA 1
ATOM 1063 C C . SER A 1 137 ? -6.828 -3.775 10.984 1 78.25 137 SER A C 1
ATOM 1065 O O . SER A 1 137 ? -6.816 -4.93 10.547 1 78.25 137 SER A O 1
ATOM 1067 N N . SER A 1 138 ? -7.551 -3.406 12.008 1 74.38 138 SER A N 1
ATOM 1068 C CA . SER A 1 138 ? -8.531 -4.309 12.609 1 74.38 138 SER A CA 1
ATOM 1069 C C . SER A 1 138 ? -9.82 -3.574 12.945 1 74.38 138 SER A C 1
ATOM 1071 O O . SER A 1 138 ? -9.805 -2.377 13.242 1 74.38 138 SER A O 1
ATOM 1073 N N . THR A 1 139 ? -10.953 -4.223 12.797 1 68.12 139 THR A N 1
ATOM 1074 C CA . THR A 1 139 ? -12.25 -3.68 13.18 1 68.12 139 THR A CA 1
ATOM 1075 C C . THR A 1 139 ? -12.516 -3.904 14.664 1 68.12 139 THR A C 1
ATOM 1077 O O . THR A 1 139 ? -13.453 -3.338 15.227 1 68.12 139 THR A O 1
ATOM 1080 N N . LYS A 1 140 ? -11.984 -4.84 15.344 1 62.47 140 LYS A N 1
ATOM 1081 C CA . LYS A 1 140 ? -12.258 -5.172 16.734 1 62.47 140 LYS A CA 1
ATOM 1082 C C . LYS A 1 140 ? -11.383 -4.363 17.688 1 62.47 140 LYS A C 1
ATOM 1084 O O . LYS A 1 140 ? -11.75 -4.129 18.828 1 62.47 140 LYS A O 1
ATOM 1089 N N . PHE A 1 141 ? -10.172 -4.082 17.297 1 53.28 141 PHE A N 1
ATOM 1090 C CA . PHE A 1 141 ? -9.32 -3.426 18.281 1 5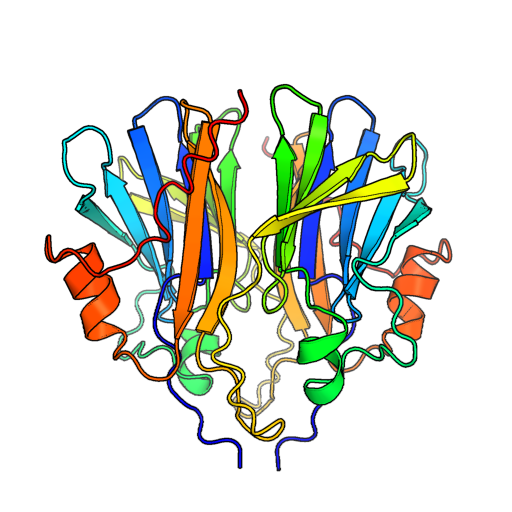3.28 141 PHE A CA 1
ATOM 1091 C C . PHE A 1 141 ? -9.453 -1.911 18.188 1 53.28 141 PHE A C 1
ATOM 1093 O O . PHE A 1 141 ? -9.57 -1.355 17.094 1 53.28 141 PHE A O 1
ATOM 1100 N N . ASP A 1 142 ? -10.016 -1.236 19.109 1 44.06 142 ASP A N 1
ATOM 1101 C CA . ASP A 1 142 ? -10.07 0.216 19.234 1 44.06 142 ASP A CA 1
ATOM 1102 C C . ASP A 1 142 ? -8.742 0.856 18.844 1 44.06 142 ASP A C 1
ATOM 1104 O O . ASP A 1 142 ? -7.676 0.354 19.203 1 44.06 142 ASP A O 1
ATOM 1108 N N . ASP A 1 143 ? -8.727 1.552 17.781 1 44 143 ASP A N 1
ATOM 1109 C CA . ASP A 1 143 ? -7.617 2.387 17.312 1 44 143 ASP A CA 1
ATOM 1110 C C . ASP A 1 143 ? -6.762 2.854 18.484 1 44 143 ASP A C 1
ATOM 1112 O O . ASP A 1 143 ? -5.543 3.004 18.359 1 44 143 ASP A O 1
ATOM 1116 N N . ARG A 1 144 ? -7.578 3.326 19.516 1 39.78 144 ARG A N 1
ATOM 1117 C CA . ARG A 1 144 ? -6.887 3.916 20.656 1 39.78 144 ARG A CA 1
ATOM 1118 C C . ARG A 1 144 ? -5.719 3.039 21.109 1 39.78 144 ARG A C 1
ATOM 1120 O O . ARG A 1 144 ? -4.688 3.547 21.547 1 39.78 144 ARG A O 1
ATOM 1127 N N . ASP A 1 145 ? -6.125 1.789 21.031 1 42.03 145 ASP A N 1
ATOM 1128 C CA . ASP A 1 145 ? -5.07 0.948 21.578 1 42.03 145 ASP A CA 1
ATOM 1129 C C . ASP A 1 145 ? -3.881 0.854 20.625 1 42.03 145 ASP A C 1
ATOM 1131 O O . ASP A 1 145 ? -2.75 0.631 21.062 1 42.03 145 ASP A O 1
ATOM 1135 N N . PHE A 1 146 ? -4.172 0.938 19.438 1 43.88 146 PHE A N 1
ATOM 1136 C CA . PHE A 1 146 ? -3.057 0.748 18.516 1 43.88 146 PHE A CA 1
ATOM 1137 C C . PHE A 1 146 ? -2.025 1.857 18.688 1 43.88 146 PHE A C 1
ATOM 1139 O O . PHE A 1 146 ? -0.831 1.587 18.828 1 43.88 146 PHE A O 1
ATOM 1146 N N . ILE A 1 147 ? -2.596 3.109 18.344 1 43.5 147 ILE A N 1
ATOM 1147 C CA . ILE A 1 147 ? -1.646 4.207 18.5 1 43.5 147 ILE A CA 1
ATOM 1148 C C . ILE A 1 147 ? -1.102 4.227 19.922 1 43.5 147 ILE A C 1
ATOM 1150 O O . ILE A 1 147 ? 0.093 4.449 20.125 1 43.5 147 ILE A O 1
ATOM 1154 N N . TYR A 1 148 ? -2.076 4.117 20.75 1 40.78 148 TYR A N 1
ATOM 1155 C CA . TYR A 1 148 ? -1.607 4.074 22.125 1 40.78 148 TYR A CA 1
ATOM 1156 C C . TYR A 1 148 ? -0.69 2.879 22.359 1 40.78 148 TYR A C 1
ATOM 1158 O O . TYR A 1 148 ? 0.323 2.99 23.047 1 40.78 148 TYR A O 1
ATOM 1166 N N . ASP A 1 149 ? -1.118 1.871 21.906 1 44.38 149 ASP A N 1
ATOM 1167 C CA . ASP A 1 149 ? -0.228 0.723 22.062 1 44.38 149 ASP A CA 1
ATOM 1168 C C . ASP A 1 149 ? 1.02 0.883 21.188 1 44.38 149 ASP A C 1
ATOM 1170 O O . ASP A 1 149 ? 2.117 0.494 21.594 1 44.38 149 ASP A O 1
ATOM 1174 N N . LEU A 1 150 ? 0.837 1.117 19.984 1 43.81 150 LEU A N 1
ATOM 1175 C CA . LEU A 1 150 ? 2.045 1.466 19.25 1 43.81 150 LEU A CA 1
ATOM 1176 C C . LEU A 1 150 ? 2.848 2.529 19.984 1 43.81 150 LEU A C 1
ATOM 1178 O O . LEU A 1 150 ? 4.074 2.441 20.078 1 43.81 150 LEU A O 1
ATOM 1182 N N . LEU A 1 151 ? 2.131 3.57 20.359 1 39.12 151 LEU A N 1
ATOM 1183 C CA . LEU A 1 151 ? 2.773 4.57 21.203 1 39.12 151 LEU A CA 1
ATOM 1184 C C . LEU A 1 151 ? 3.084 4.004 22.594 1 39.12 151 LEU A C 1
ATOM 1186 O O . LEU A 1 151 ? 4.094 4.363 23.203 1 39.12 151 LEU A O 1
ATOM 1190 N N . GLU A 1 152 ? 2.021 3.498 23.234 1 39.16 152 GLU A N 1
ATOM 1191 C CA . GLU A 1 152 ? 2.408 2.928 24.516 1 39.16 152 GLU A CA 1
ATOM 1192 C C . GLU A 1 152 ? 3.154 1.61 24.344 1 39.16 152 GLU A C 1
ATOM 1194 O O . GLU A 1 152 ? 2.896 0.87 23.391 1 39.16 152 GLU A O 1
ATOM 1199 N N . HIS A 1 153 ? 4.367 1.37 24.625 1 37.62 153 HIS A N 1
ATOM 1200 C CA . HIS A 1 153 ? 5.227 0.205 24.797 1 37.62 153 HIS A CA 1
ATOM 1201 C C . HIS A 1 153 ? 4.406 -1.074 24.922 1 37.62 153 HIS A C 1
ATOM 1203 O O . HIS A 1 153 ? 4.848 -2.043 25.547 1 37.62 153 HIS A O 1
ATOM 1209 N N . ARG A 1 154 ? 3.082 -1.006 24.812 1 37.44 154 ARG A N 1
ATOM 1210 C CA . ARG A 1 154 ? 2.6 -2.338 25.156 1 37.44 154 ARG A CA 1
ATOM 1211 C C . ARG A 1 154 ? 2.9 -3.336 24.047 1 37.44 154 ARG A C 1
ATOM 1213 O O . ARG A 1 154 ? 2.922 -2.973 22.875 1 37.44 154 ARG A O 1
ATOM 1220 N N . PRO A 1 155 ? 3.244 -4.484 24.422 1 33.44 155 PRO A N 1
ATOM 1221 C CA . PRO A 1 155 ? 3.682 -5.625 23.609 1 33.44 155 PRO A CA 1
ATOM 1222 C C . PRO A 1 155 ? 2.766 -5.895 22.422 1 33.44 155 PRO A C 1
ATOM 1224 O O . PRO A 1 155 ? 3.201 -6.469 21.422 1 33.44 155 PRO A O 1
ATOM 1227 N N . ASN A 1 156 ? 1.471 -5.664 22.609 1 33.75 156 ASN A N 1
ATOM 1228 C CA . ASN A 1 156 ? 0.621 -6.293 21.594 1 33.75 156 ASN A CA 1
ATOM 1229 C C . ASN A 1 156 ? 0.526 -5.441 20.328 1 33.75 156 ASN A C 1
ATOM 1231 O O . ASN A 1 156 ? -0.295 -5.711 19.453 1 33.75 156 ASN A O 1
ATOM 1235 N N . GLY A 1 157 ? 0.654 -4.289 20.5 1 37.75 157 GLY A N 1
ATOM 1236 C CA . GLY A 1 157 ? 0.586 -3.541 19.25 1 37.75 157 GLY A CA 1
ATOM 1237 C C . GLY A 1 157 ? 1.369 -4.188 18.125 1 37.75 157 GLY A C 1
ATOM 1238 O O . GLY A 1 157 ? 2.594 -4.059 18.062 1 37.75 157 GLY A O 1
ATOM 1239 N N . ARG A 1 158 ? 0.913 -5.363 17.828 1 36.97 158 ARG A N 1
ATOM 1240 C CA . ARG A 1 158 ? 1.584 -6.156 16.812 1 36.97 158 ARG A CA 1
ATOM 1241 C C . ARG A 1 158 ? 1.981 -5.285 15.617 1 36.97 158 ARG A C 1
ATOM 1243 O O . ARG A 1 158 ? 1.134 -4.914 14.805 1 36.97 158 ARG A O 1
ATOM 1250 N N . TRP A 1 159 ? 2.426 -3.938 15.797 1 41.06 159 TRP A N 1
ATOM 1251 C CA . TRP A 1 159 ? 3.289 -3.723 14.641 1 41.06 159 TRP A CA 1
ATOM 1252 C C . TRP A 1 159 ? 3.732 -5.051 14.039 1 41.06 159 TRP A C 1
ATOM 1254 O O . TRP A 1 159 ? 4.047 -5.996 14.766 1 41.06 159 TRP A O 1
ATOM 1264 N N . VAL A 1 160 ? 3.047 -5.5 13.047 1 42.56 160 VAL A N 1
ATOM 1265 C CA . VAL A 1 160 ? 3.451 -6.77 12.453 1 42.56 160 VAL A CA 1
ATOM 1266 C C . VAL A 1 160 ? 4.906 -7.066 12.812 1 42.56 160 VAL A C 1
ATOM 1268 O O . VAL A 1 160 ? 5.809 -6.312 12.438 1 42.56 160 VAL A O 1
ATOM 1271 N N . SER A 1 161 ? 5.117 -7.652 13.938 1 37 161 SER A N 1
ATOM 1272 C CA . SER A 1 161 ? 6.266 -8.469 14.305 1 37 161 SER A CA 1
ATOM 1273 C C . SER A 1 161 ? 7.047 -8.914 13.07 1 37 161 SER A C 1
ATOM 1275 O O . SER A 1 161 ? 6.492 -8.977 11.969 1 37 161 SER A O 1
ATOM 1277 N N . SER A 1 162 ? 8.445 -8.773 13.242 1 35.53 162 SER A N 1
ATOM 1278 C CA . SER A 1 162 ? 9.586 -9.484 12.672 1 35.53 162 SER A CA 1
ATOM 1279 C C . SER A 1 162 ? 9.18 -10.867 12.18 1 35.53 162 SER A C 1
ATOM 1281 O O . SER A 1 162 ? 8.781 -11.727 12.969 1 35.53 162 SER A O 1
ATOM 1283 N N . ILE A 1 163 ? 8.242 -11 11.484 1 32.22 163 ILE A N 1
ATOM 1284 C CA . ILE A 1 163 ? 8.406 -12.367 11 1 32.22 163 ILE A CA 1
ATOM 1285 C C . ILE A 1 163 ? 9.867 -12.625 10.664 1 32.22 163 ILE A C 1
ATOM 1287 O O . ILE A 1 163 ? 10.406 -12.055 9.711 1 32.22 163 ILE A O 1
ATOM 1291 N N . ALA A 1 164 ? 10.742 -12.57 11.609 1 30.27 164 ALA A N 1
ATOM 1292 C CA . ALA A 1 164 ? 12.039 -13.227 11.469 1 30.27 164 ALA A CA 1
ATOM 1293 C C . ALA A 1 164 ? 11.922 -14.477 10.594 1 30.27 164 ALA A C 1
ATOM 1295 O O . ALA A 1 164 ? 11.438 -15.516 11.047 1 30.27 164 ALA A O 1
ATOM 1296 N N . THR A 1 165 ? 11.211 -14.594 9.617 1 30.06 165 THR A N 1
ATOM 1297 C CA . THR A 1 165 ? 11.617 -15.859 9.016 1 30.06 165 THR A CA 1
ATOM 1298 C C . THR A 1 165 ? 13.133 -15.906 8.82 1 30.06 165 THR A C 1
ATOM 1300 O O . THR A 1 165 ? 13.719 -14.984 8.258 1 30.06 165 THR A O 1
ATOM 1303 N N . PRO A 1 166 ? 13.859 -16.562 9.641 1 26.77 166 PRO A N 1
ATOM 1304 C CA . PRO A 1 166 ? 15.195 -16.938 9.164 1 26.77 166 PRO A CA 1
ATOM 1305 C C . PRO A 1 166 ? 15.211 -17.266 7.672 1 26.77 166 PRO A C 1
ATOM 1307 O O . PRO A 1 166 ? 14.461 -18.125 7.219 1 26.77 166 PRO A O 1
ATOM 1310 N N . ILE A 1 167 ? 15 -16.344 6.824 1 27.52 167 ILE A N 1
ATOM 1311 C CA . ILE A 1 167 ? 15.445 -16.75 5.492 1 27.52 167 ILE A CA 1
ATOM 1312 C C . ILE A 1 167 ? 16.75 -17.531 5.598 1 27.52 167 ILE A C 1
ATOM 1314 O O . ILE A 1 167 ? 17.812 -16.953 5.855 1 27.52 167 ILE A O 1
ATOM 1318 N N . THR A 1 168 ? 16.953 -18.422 6.484 1 23.12 168 THR A N 1
ATOM 1319 C CA . THR A 1 168 ? 18.062 -19.328 6.254 1 23.12 168 THR A CA 1
ATOM 1320 C C . THR A 1 168 ? 17.953 -20 4.883 1 23.12 168 THR A C 1
ATOM 1322 O O . THR A 1 168 ? 16.844 -20.312 4.438 1 23.12 168 THR A O 1
ATOM 1325 N N . MET B 1 1 ? -26.656 -2.102 6.613 1 19.95 1 MET B N 1
ATOM 1326 C CA . MET B 1 1 ? -25.922 -0.837 6.676 1 19.95 1 MET B CA 1
ATOM 1327 C C . MET B 1 1 ? -24.5 -1.053 7.184 1 19.95 1 MET B C 1
ATOM 1329 O O . MET B 1 1 ? -24.297 -1.462 8.328 1 19.95 1 MET B O 1
ATOM 1333 N N . LEU B 1 2 ? -23.719 -1.763 6.625 1 27.81 2 LEU B N 1
ATOM 1334 C CA . LEU B 1 2 ? -22.531 -2.404 7.184 1 27.81 2 LEU B CA 1
ATOM 1335 C C . LEU B 1 2 ? -21.797 -1.467 8.148 1 27.81 2 LEU B C 1
ATOM 1337 O O . LEU B 1 2 ? -21.531 -0.313 7.809 1 27.81 2 LEU B O 1
ATOM 1341 N N . LEU B 1 3 ? -22.203 -1.5 9.367 1 33.12 3 LEU B N 1
ATOM 1342 C CA . LEU B 1 3 ? -21.625 -0.808 10.516 1 33.12 3 LEU B CA 1
ATOM 1343 C C . LEU B 1 3 ? -20.188 -0.36 10.211 1 33.12 3 LEU B C 1
ATOM 1345 O O . LEU B 1 3 ? -19.375 -1.154 9.742 1 33.12 3 LEU B O 1
ATOM 1349 N N . GLU B 1 4 ? -20.047 0.848 9.766 1 39.75 4 GLU B N 1
ATOM 1350 C CA . GLU B 1 4 ? -18.859 1.615 9.391 1 39.75 4 GLU B CA 1
ATOM 1351 C C . GLU B 1 4 ? -17.672 1.267 10.273 1 39.75 4 GLU B C 1
ATOM 1353 O O . GLU B 1 4 ? -17.516 1.833 11.359 1 39.75 4 GLU B O 1
ATOM 1358 N N . ASP B 1 5 ? -17.672 0.062 10.688 1 47.03 5 ASP B N 1
ATOM 1359 C CA . ASP B 1 5 ? -16.688 -0.429 11.641 1 47.03 5 ASP B CA 1
ATOM 1360 C C . ASP B 1 5 ? -15.336 0.262 11.438 1 47.03 5 ASP B C 1
ATOM 1362 O O . ASP B 1 5 ? -14.891 0.442 10.305 1 47.03 5 ASP B O 1
ATOM 1366 N N . GLN B 1 6 ? -15.258 1.203 12.352 1 56.94 6 GLN B N 1
ATOM 1367 C CA . GLN B 1 6 ? -13.992 1.92 12.484 1 56.94 6 GLN B CA 1
ATOM 1368 C C . GLN B 1 6 ? -12.812 0.96 12.414 1 56.94 6 GLN B C 1
ATOM 1370 O O . GLN B 1 6 ? -12.812 -0.081 13.078 1 56.94 6 GLN B O 1
ATOM 1375 N N . VAL B 1 7 ? -12.227 0.888 11.336 1 60.44 7 VAL B N 1
ATOM 1376 C CA . VAL B 1 7 ? -10.969 0.174 11.188 1 60.44 7 VAL B CA 1
ATOM 1377 C C . VAL B 1 7 ? -9.828 1.009 11.773 1 60.44 7 VAL B C 1
ATOM 1379 O O . VAL B 1 7 ? -9.758 2.219 11.555 1 60.44 7 VAL B O 1
ATOM 1382 N N . TYR B 1 8 ? -9.188 0.333 12.742 1 68.44 8 TYR B N 1
ATOM 1383 C CA . TYR B 1 8 ? -8.078 1.021 13.398 1 68.44 8 TYR B CA 1
ATOM 1384 C C . TYR B 1 8 ? -6.746 0.389 13.023 1 68.44 8 TYR B C 1
ATOM 1386 O O . TYR B 1 8 ? -6.664 -0.824 12.812 1 68.44 8 TYR B O 1
ATOM 1394 N N . GLY B 1 9 ? -5.797 1.322 12.867 1 78.25 9 GLY B N 1
ATOM 1395 C CA . GLY B 1 9 ? -4.441 0.839 12.664 1 78.25 9 GLY B CA 1
ATOM 1396 C C . GLY B 1 9 ? -3.771 1.436 11.438 1 78.25 9 GLY B C 1
ATOM 1397 O O . GLY B 1 9 ? -4.402 2.166 10.68 1 78.25 9 GLY B O 1
ATOM 1398 N N . PRO B 1 10 ? -2.438 1.129 11.391 1 88.69 10 PRO B N 1
ATOM 1399 C CA . PRO B 1 10 ? -1.675 1.635 10.25 1 88.69 10 PRO B CA 1
ATOM 1400 C C . PRO B 1 10 ? -2.047 0.94 8.938 1 88.69 10 PRO B C 1
ATOM 1402 O O . PRO B 1 10 ? -2.316 -0.264 8.93 1 88.69 10 PRO B O 1
ATOM 1405 N N . GLU B 1 11 ? -2.084 1.688 7.887 1 91.19 11 GLU B N 1
ATOM 1406 C CA . GLU B 1 11 ? -2.471 1.15 6.586 1 91.19 11 GLU B CA 1
ATOM 1407 C C . GLU B 1 11 ? -1.276 1.083 5.641 1 91.19 11 GLU B C 1
ATOM 1409 O O . GLU B 1 11 ? -1.315 0.375 4.633 1 91.19 11 GLU B O 1
ATOM 1414 N N . CYS B 1 12 ? -0.258 1.844 5.953 1 94.88 12 CYS B N 1
ATOM 1415 C CA . CYS B 1 12 ? 0.953 1.81 5.141 1 94.88 12 CYS B CA 1
ATOM 1416 C C . CYS B 1 12 ? 2.195 1.978 6.008 1 94.88 12 CYS B C 1
ATOM 1418 O O . CYS B 1 12 ? 2.109 2.459 7.137 1 94.88 12 CYS B O 1
ATOM 1420 N N . ILE B 1 13 ? 3.32 1.56 5.473 1 94.31 13 ILE B N 1
ATOM 1421 C CA . ILE B 1 13 ? 4.566 1.597 6.234 1 94.31 13 ILE B CA 1
ATOM 1422 C C . ILE B 1 13 ? 5.746 1.741 5.277 1 94.31 13 ILE B C 1
ATOM 1424 O O . ILE B 1 13 ? 5.707 1.246 4.148 1 94.31 13 ILE B O 1
ATOM 1428 N N . ALA B 1 14 ? 6.723 2.428 5.668 1 95.94 14 ALA B N 1
ATOM 1429 C CA . ALA B 1 14 ? 8.023 2.533 5.012 1 95.94 14 ALA B CA 1
ATOM 1430 C C . ALA B 1 14 ? 9.156 2.5 6.035 1 95.94 14 ALA B C 1
ATOM 1432 O O . ALA B 1 14 ? 9.055 3.105 7.105 1 95.94 14 ALA B O 1
ATOM 1433 N N . VAL B 1 15 ? 10.172 1.773 5.742 1 93.25 15 VAL B N 1
ATOM 1434 C CA . VAL B 1 15 ? 11.328 1.671 6.621 1 93.25 15 VAL B CA 1
ATOM 1435 C C . VAL B 1 15 ? 12.508 2.439 6.02 1 93.25 15 VAL B C 1
ATOM 1437 O O . VAL B 1 15 ? 12.828 2.271 4.844 1 93.25 15 VAL B O 1
ATOM 1440 N N . ASP B 1 16 ? 13.023 3.334 6.793 1 94.12 16 ASP B N 1
ATOM 1441 C CA . ASP B 1 16 ? 14.32 3.926 6.488 1 94.12 16 ASP B CA 1
ATOM 1442 C C . ASP B 1 16 ? 15.453 3.131 7.137 1 94.12 16 ASP B C 1
ATOM 1444 O O . ASP B 1 16 ? 15.773 3.34 8.312 1 94.12 16 ASP B O 1
ATOM 1448 N N . ARG B 1 17 ? 16.047 2.346 6.352 1 87.56 17 ARG B N 1
ATOM 1449 C CA . ARG B 1 17 ? 17.016 1.386 6.875 1 87.56 17 ARG B CA 1
ATOM 1450 C C . ARG B 1 17 ? 18.297 2.084 7.309 1 87.56 17 ARG B C 1
ATOM 1452 O O . ARG B 1 17 ? 19.078 1.535 8.094 1 87.56 17 ARG B O 1
ATOM 1459 N N . LYS B 1 18 ? 18.5 3.303 6.867 1 90.31 18 LYS B N 1
ATOM 1460 C CA . LYS B 1 18 ? 19.734 4.031 7.176 1 90.31 18 LYS B CA 1
ATOM 1461 C C . LYS B 1 18 ? 19.641 4.707 8.539 1 90.31 18 LYS B C 1
ATOM 1463 O O . LYS B 1 18 ? 20.656 4.926 9.203 1 90.31 18 LYS B O 1
ATOM 1468 N N . SER B 1 19 ? 18.453 5.047 8.992 1 92.31 19 SER B N 1
ATOM 1469 C CA . SER B 1 19 ? 18.328 5.852 10.195 1 92.31 19 SER B CA 1
ATOM 1470 C C . SER B 1 19 ? 17.594 5.086 11.297 1 92.31 19 SER B C 1
ATOM 1472 O O . SER B 1 19 ? 17.266 5.652 12.336 1 92.31 19 SER B O 1
ATOM 1474 N N . SER B 1 20 ? 17.312 3.822 11.148 1 90.62 20 SER B N 1
ATOM 1475 C CA . SER B 1 20 ? 16.531 3.014 12.086 1 90.62 20 SER B CA 1
ATOM 1476 C C . SER B 1 20 ? 15.18 3.654 12.383 1 90.62 20 SER B C 1
ATOM 1478 O O . SER B 1 20 ? 14.742 3.682 13.539 1 90.62 20 SER B O 1
ATOM 1480 N N . LYS B 1 21 ? 14.672 4.316 11.406 1 93.19 21 LYS B N 1
ATOM 1481 C CA . LYS B 1 21 ? 13.328 4.883 11.5 1 93.19 21 LYS B CA 1
ATOM 1482 C C . LYS B 1 21 ? 12.367 4.168 10.555 1 93.19 21 LYS B C 1
ATOM 1484 O O . LYS B 1 21 ? 12.773 3.633 9.523 1 93.19 21 LYS B O 1
ATOM 1489 N N . ALA B 1 22 ? 11.148 4.117 11 1 92.75 22 ALA B N 1
ATOM 1490 C CA . ALA B 1 22 ? 10.031 3.689 10.164 1 92.75 22 ALA B CA 1
ATOM 1491 C C . ALA B 1 22 ? 8.883 4.691 10.234 1 92.75 22 ALA B C 1
ATOM 1493 O O . ALA B 1 22 ? 8.828 5.516 11.148 1 92.75 22 ALA B O 1
ATOM 1494 N N . TYR B 1 23 ? 8.102 4.656 9.242 1 93.88 23 TYR B N 1
ATOM 1495 C CA . TYR B 1 23 ? 6.957 5.559 9.156 1 93.88 23 TYR B CA 1
ATOM 1496 C C . TYR B 1 23 ? 5.676 4.789 8.875 1 93.88 23 TYR B C 1
ATOM 1498 O O . TYR B 1 23 ? 5.68 3.828 8.102 1 93.88 23 TYR B O 1
ATOM 1506 N N . ALA B 1 24 ? 4.633 5.203 9.5 1 93.12 24 ALA B N 1
ATOM 1507 C CA . ALA B 1 24 ? 3.334 4.559 9.312 1 93.12 24 ALA B CA 1
ATOM 1508 C C . ALA B 1 24 ? 2.234 5.598 9.102 1 93.12 24 ALA B C 1
ATOM 1510 O O . ALA B 1 24 ? 2.246 6.66 9.727 1 93.12 24 ALA B O 1
ATOM 1511 N N . GLY B 1 25 ? 1.37 5.281 8.156 1 93.5 25 GLY B N 1
ATOM 1512 C CA . GLY B 1 25 ? 0.172 6.082 7.961 1 93.5 25 GLY B CA 1
ATOM 1513 C C . GLY B 1 25 ? -1.074 5.441 8.539 1 93.5 25 GLY B C 1
ATOM 1514 O O . GLY B 1 25 ? -1.317 4.25 8.336 1 93.5 25 GLY B O 1
ATOM 1515 N N . LEU B 1 26 ? -1.8 6.258 9.203 1 88.94 26 LEU B N 1
ATOM 1516 C CA . LEU B 1 26 ? -3.008 5.766 9.859 1 88.94 26 LEU B CA 1
ATOM 1517 C C . LEU B 1 26 ? -4.254 6.199 9.094 1 88.94 26 LEU B C 1
ATOM 1519 O O . LEU B 1 26 ? -4.219 7.172 8.344 1 88.94 26 LEU B O 1
ATOM 1523 N N . LYS B 1 27 ? -5.34 5.508 9.328 1 87.75 27 LYS B N 1
ATOM 1524 C CA . LYS B 1 27 ? -6.625 5.809 8.695 1 87.75 27 LYS B CA 1
ATOM 1525 C C . LYS B 1 27 ? -7.121 7.195 9.086 1 87.75 27 LYS B C 1
ATOM 1527 O O . LYS B 1 27 ? -7.977 7.77 8.414 1 87.75 27 LYS B O 1
ATOM 1532 N N . THR B 1 28 ? -6.613 7.75 10.203 1 87 28 THR B N 1
ATOM 1533 C CA . THR B 1 28 ? -7.031 9.055 10.703 1 87 28 THR B CA 1
ATOM 1534 C C . THR B 1 28 ? -6.328 10.172 9.938 1 87 28 THR B C 1
ATOM 1536 O O . THR B 1 28 ? -6.57 11.352 10.195 1 87 28 THR B O 1
ATOM 1539 N N . GLY B 1 29 ? -5.41 9.805 9.078 1 91.62 29 GLY B N 1
ATOM 1540 C CA . GLY B 1 29 ? -4.637 10.805 8.367 1 91.62 29 GLY B CA 1
ATOM 1541 C C . GLY B 1 29 ? -3.299 11.102 9.016 1 91.62 29 GLY B C 1
ATOM 1542 O O . GLY B 1 29 ? -2.496 11.867 8.477 1 91.62 29 GLY B O 1
ATOM 1543 N N . LEU B 1 30 ? -3.084 10.539 10.148 1 91 30 LEU B N 1
ATOM 1544 C CA . LEU B 1 30 ? -1.851 10.75 10.898 1 91 30 LEU B CA 1
ATOM 1545 C C . LEU B 1 30 ? -0.707 9.938 10.305 1 91 30 LEU B C 1
ATOM 1547 O O . LEU B 1 30 ? -0.894 8.773 9.93 1 91 30 LEU B O 1
ATOM 1551 N N . ILE B 1 31 ? 0.45 10.586 10.195 1 94.12 31 ILE B N 1
ATOM 1552 C CA . ILE B 1 31 ? 1.69 9.906 9.828 1 94.12 31 ILE B CA 1
ATOM 1553 C C . ILE B 1 31 ? 2.658 9.922 11.008 1 94.12 31 ILE B C 1
ATOM 1555 O O . ILE B 1 31 ? 2.971 10.992 11.547 1 94.12 31 ILE B O 1
ATOM 1559 N N . CYS B 1 32 ? 3.15 8.727 11.305 1 90.25 32 CYS B N 1
ATOM 1560 C CA . CYS B 1 32 ? 4.008 8.602 12.477 1 90.25 32 CYS B CA 1
ATOM 1561 C C . CYS B 1 32 ? 5.43 8.219 12.078 1 90.25 32 CYS B C 1
ATOM 1563 O O . CYS B 1 32 ? 5.625 7.398 11.18 1 90.25 32 CYS B O 1
ATOM 1565 N N . GLU B 1 33 ? 6.305 8.828 12.789 1 91.81 33 GLU B N 1
ATOM 1566 C CA . GLU B 1 33 ? 7.691 8.367 12.773 1 91.81 33 GLU B CA 1
ATOM 1567 C C . GLU B 1 33 ? 7.98 7.438 13.945 1 91.81 33 GLU B C 1
ATOM 1569 O O . GLU B 1 33 ? 7.703 7.777 15.102 1 91.81 33 GLU B O 1
ATOM 1574 N N . ILE B 1 34 ? 8.531 6.32 13.625 1 88.44 34 ILE B N 1
ATOM 1575 C CA . ILE B 1 34 ? 8.82 5.285 14.617 1 88.44 34 ILE B CA 1
ATOM 1576 C C . ILE B 1 34 ? 10.328 5.066 14.711 1 88.44 34 ILE B C 1
ATOM 1578 O O . ILE B 1 34 ? 11 4.875 13.695 1 88.44 34 ILE B O 1
ATOM 1582 N N . ASP B 1 35 ? 10.828 5.145 15.875 1 88.06 35 ASP B N 1
ATOM 1583 C CA . ASP B 1 35 ? 12.219 4.801 16.141 1 88.06 35 ASP B CA 1
ATOM 1584 C C . ASP B 1 35 ? 12.344 3.346 16.594 1 88.06 35 ASP B C 1
ATOM 1586 O O . ASP B 1 35 ? 11.781 2.959 17.625 1 88.06 35 ASP B O 1
ATOM 1590 N N . TYR B 1 36 ? 13.039 2.547 15.805 1 84.44 36 TYR B N 1
ATOM 1591 C CA . TYR B 1 36 ? 13.18 1.144 16.172 1 84.44 36 TYR B CA 1
ATOM 1592 C C . TYR B 1 36 ? 14.625 0.808 16.516 1 84.44 36 TYR B C 1
ATOM 1594 O O . TYR B 1 36 ? 15.047 -0.34 16.375 1 84.44 36 TYR B O 1
ATOM 1602 N N . SER B 1 37 ? 15.438 1.746 16.844 1 85.44 37 SER B N 1
ATOM 1603 C CA . SER B 1 37 ? 16.844 1.566 17.188 1 85.44 37 SER B CA 1
ATOM 1604 C C . SER B 1 37 ? 17 0.901 18.547 1 85.44 37 SER B C 1
ATOM 1606 O O . SER B 1 37 ? 18.016 0.258 18.828 1 85.44 37 SER B O 1
ATOM 1608 N N . GLY B 1 38 ? 16.094 1.088 19.391 1 79.44 38 GLY B N 1
ATOM 1609 C CA . GLY B 1 38 ? 16.172 0.502 20.719 1 79.44 38 GLY B CA 1
ATOM 1610 C C . GLY B 1 38 ? 15.484 -0.851 20.812 1 79.44 38 GLY B C 1
ATOM 1611 O O . GLY B 1 38 ? 15.227 -1.491 19.797 1 79.44 38 GLY B O 1
ATOM 1612 N N . LYS B 1 39 ? 15.367 -1.365 22.016 1 75.5 39 LYS B N 1
ATOM 1613 C CA . LYS B 1 39 ? 14.742 -2.656 22.281 1 75.5 39 LYS B CA 1
ATOM 1614 C C . LYS B 1 39 ? 13.281 -2.66 21.828 1 75.5 39 LYS B C 1
ATOM 1616 O O . LYS B 1 39 ? 12.82 -3.611 21.203 1 75.5 39 LYS B O 1
ATOM 1621 N N . ASP B 1 40 ? 12.727 -1.458 22.109 1 75.56 40 ASP B N 1
ATOM 1622 C CA . ASP B 1 40 ? 11.32 -1.315 21.719 1 75.56 40 ASP B CA 1
ATOM 1623 C C . ASP B 1 40 ? 11.141 -0.162 20.734 1 75.56 40 ASP B C 1
ATOM 1625 O O . ASP B 1 40 ? 11.742 0.9 20.906 1 75.56 40 ASP B O 1
ATOM 1629 N N . ALA B 1 41 ? 10.344 -0.424 19.688 1 79.44 41 ALA B N 1
ATOM 1630 C CA . ALA B 1 41 ? 10 0.656 18.766 1 79.44 41 ALA B CA 1
ATOM 1631 C C . ALA B 1 41 ? 9.062 1.665 19.422 1 79.44 41 ALA B C 1
ATOM 1633 O O . ALA B 1 41 ? 8.156 1.286 20.172 1 79.44 41 ALA B O 1
ATOM 1634 N N . LYS B 1 42 ? 9.32 2.936 19.172 1 82.25 42 LYS B N 1
ATOM 1635 C CA . LYS B 1 42 ? 8.5 3.998 19.75 1 82.25 42 LYS B CA 1
ATOM 1636 C C . LYS B 1 42 ? 8.156 5.055 18.703 1 82.25 42 LYS B C 1
ATOM 1638 O O . LYS B 1 42 ? 8.992 5.391 17.859 1 82.25 42 LYS B O 1
ATOM 1643 N N . ILE B 1 43 ? 6.941 5.531 18.797 1 86.25 43 ILE B N 1
ATOM 1644 C CA . ILE B 1 43 ? 6.598 6.688 17.969 1 86.25 43 ILE B CA 1
ATOM 1645 C C . ILE B 1 43 ? 7.301 7.93 18.516 1 86.25 43 ILE B C 1
ATOM 1647 O O . ILE B 1 43 ? 7.172 8.258 19.703 1 86.25 43 ILE B O 1
ATOM 1651 N N . VAL B 1 44 ? 7.996 8.625 17.688 1 88.12 44 VAL B N 1
ATOM 1652 C CA . VAL B 1 44 ? 8.781 9.758 18.172 1 88.12 44 VAL B CA 1
ATOM 1653 C C . VAL B 1 44 ? 8.211 11.055 17.609 1 88.12 44 VAL B C 1
ATOM 1655 O O . VAL B 1 44 ? 8.438 12.133 18.172 1 88.12 44 VAL B O 1
ATOM 1658 N N . ARG B 1 45 ? 7.5 10.992 16.562 1 90.56 45 ARG B N 1
ATOM 1659 C CA . ARG B 1 45 ? 6.852 12.156 15.961 1 90.56 45 ARG B CA 1
ATOM 1660 C C . ARG B 1 45 ? 5.609 11.742 15.18 1 90.56 45 ARG B C 1
ATOM 1662 O O . ARG B 1 45 ? 5.488 10.586 14.766 1 90.56 45 ARG B O 1
ATOM 1669 N N . ALA B 1 46 ? 4.668 12.609 15.109 1 90 46 ALA B N 1
ATOM 1670 C CA . ALA B 1 46 ? 3.463 12.43 14.297 1 90 46 ALA B CA 1
ATOM 1671 C C . ALA B 1 46 ? 3.082 13.727 13.586 1 90 46 ALA B C 1
ATOM 1673 O O . ALA B 1 46 ? 3.178 14.812 14.172 1 90 46 ALA B O 1
ATOM 1674 N N . VAL B 1 47 ? 2.746 13.594 12.312 1 91.94 47 VAL B N 1
ATOM 1675 C CA . VAL B 1 47 ? 2.389 14.742 11.492 1 91.94 47 VAL B CA 1
ATOM 1676 C C . VAL B 1 47 ? 1.062 14.477 10.781 1 91.94 47 VAL B C 1
ATOM 1678 O O . VAL B 1 47 ? 0.751 13.336 10.438 1 91.94 47 VAL B O 1
ATOM 1681 N N . ARG B 1 48 ? 0.261 15.492 10.625 1 91.69 48 ARG B N 1
ATOM 1682 C CA . ARG B 1 48 ? -0.941 15.422 9.805 1 91.69 48 ARG B CA 1
ATOM 1683 C C . ARG B 1 48 ? -0.75 16.172 8.484 1 91.69 48 ARG B C 1
ATOM 1685 O O . ARG B 1 48 ? -0.057 17.188 8.445 1 91.69 48 ARG B O 1
ATOM 1692 N N . LEU B 1 49 ? -1.486 15.695 7.527 1 92.06 49 LEU B N 1
ATOM 1693 C CA . LEU B 1 49 ? -1.379 16.344 6.227 1 92.06 49 LEU B CA 1
ATOM 1694 C C . LEU B 1 49 ? -2.277 17.578 6.148 1 92.06 49 LEU B C 1
ATOM 1696 O O . LEU B 1 49 ? -2.104 18.422 5.273 1 92.06 49 LEU B O 1
ATOM 1700 N N . THR B 1 50 ? -3.238 17.609 7.078 1 91.69 50 THR B N 1
ATOM 1701 C CA . THR B 1 50 ? -4.172 18.734 7.137 1 91.69 50 THR B CA 1
ATOM 1702 C C . THR B 1 50 ? -4.254 19.297 8.555 1 91.69 50 THR B C 1
ATOM 1704 O O . THR B 1 50 ? -3.834 18.641 9.508 1 91.69 50 THR B O 1
ATOM 1707 N N . SER B 1 51 ? -4.766 20.484 8.656 1 90.12 51 SER B N 1
ATOM 1708 C CA . SER B 1 51 ? -4.93 21.109 9.961 1 90.12 51 SER B CA 1
ATOM 1709 C C . SER B 1 51 ? -6.328 20.875 10.516 1 90.12 51 SER B C 1
ATOM 1711 O O . SER B 1 51 ? -6.707 21.453 11.531 1 90.12 51 SER B O 1
ATOM 1713 N N . LEU B 1 52 ? -6.98 20.047 9.914 1 90.94 52 LEU B N 1
ATOM 1714 C CA . LEU B 1 52 ? -8.367 19.812 10.305 1 90.94 52 LEU B CA 1
ATOM 1715 C C . LEU B 1 52 ? -8.43 19.016 11.609 1 90.94 52 LEU B C 1
ATOM 1717 O O . LEU B 1 52 ? -7.582 18.172 11.867 1 90.94 52 LEU B O 1
ATOM 1721 N N . GLU B 1 53 ? -9.484 19.328 12.391 1 89.12 53 GLU B N 1
ATOM 1722 C CA . GLU B 1 53 ? -9.766 18.594 13.625 1 89.12 53 GLU B CA 1
ATOM 1723 C C . GLU B 1 53 ? -10.883 17.578 13.414 1 89.12 53 GLU B C 1
ATOM 1725 O O . GLU B 1 53 ? -11.562 17.594 12.391 1 89.12 53 GLU B O 1
ATOM 1730 N N . GLY B 1 54 ? -11.039 16.625 14.32 1 86.81 54 GLY B N 1
ATOM 1731 C CA . GLY B 1 54 ? -12.117 15.656 14.25 1 86.81 54 GLY B CA 1
ATOM 1732 C C . GLY B 1 54 ? -11.82 14.5 13.312 1 86.81 54 GLY B C 1
ATOM 1733 O O . GLY B 1 54 ? -12.742 13.891 12.758 1 86.81 54 GLY B O 1
ATOM 1734 N N . CYS B 1 55 ? -10.586 14.25 13.047 1 89.81 55 CYS B N 1
ATOM 1735 C CA . CYS B 1 55 ? -10.164 13.156 12.188 1 89.81 55 CYS B CA 1
ATOM 1736 C C . CYS B 1 55 ? -10.203 11.828 12.938 1 89.81 55 CYS B C 1
ATOM 1738 O O . CYS B 1 55 ? -9.219 11.445 13.57 1 89.81 55 CYS B O 1
ATOM 1740 N N . ASP B 1 56 ? -11.297 11.062 12.727 1 82.19 56 ASP B N 1
ATOM 1741 C CA . ASP B 1 56 ? -11.492 9.859 13.531 1 82.19 56 ASP B CA 1
ATOM 1742 C C . ASP B 1 56 ? -11.328 8.594 12.688 1 82.19 56 ASP B C 1
ATOM 1744 O O . ASP B 1 56 ? -11.578 7.488 13.164 1 82.19 56 ASP B O 1
ATOM 1748 N N . GLY B 1 57 ? -11.031 8.797 11.453 1 83.75 57 GLY B N 1
ATOM 1749 C CA . GLY B 1 57 ? -10.781 7.66 10.586 1 83.75 57 GLY B CA 1
ATOM 1750 C C . GLY B 1 57 ? -12.047 7.117 9.945 1 83.75 57 GLY B C 1
ATOM 1751 O O . GLY B 1 57 ? -12.016 6.086 9.273 1 83.75 57 GLY B O 1
ATOM 1752 N N . SER B 1 58 ? -13.141 7.793 10.156 1 82.31 58 SER B N 1
ATOM 1753 C CA . SER B 1 58 ? -14.375 7.391 9.484 1 82.31 58 SER B CA 1
ATOM 1754 C C . SER B 1 58 ? -14.344 7.746 8.008 1 82.31 58 SER B C 1
ATOM 1756 O O . SER B 1 58 ? -13.562 8.602 7.586 1 82.31 58 SER B O 1
ATOM 1758 N N . TYR B 1 59 ? -15.156 7.105 7.227 1 80.5 59 TYR B N 1
ATOM 1759 C CA . TYR B 1 59 ? -15.227 7.387 5.797 1 80.5 59 TYR B CA 1
ATOM 1760 C C . TYR B 1 59 ? -15.516 8.867 5.547 1 80.5 59 TYR B C 1
ATOM 1762 O O . TYR B 1 59 ? -14.914 9.477 4.66 1 80.5 59 TYR B O 1
ATOM 1770 N N . GLN B 1 60 ? -16.375 9.406 6.383 1 81.94 60 GLN B N 1
ATOM 1771 C CA . GLN B 1 60 ? -16.75 10.812 6.215 1 81.94 60 GLN B CA 1
ATOM 1772 C C . GLN B 1 60 ? -15.562 11.734 6.48 1 81.94 60 GLN B C 1
ATOM 1774 O O . GLN B 1 60 ? -15.367 12.719 5.773 1 81.94 60 GLN B O 1
ATOM 1779 N N . SER B 1 61 ? -14.805 11.328 7.426 1 86.75 61 SER B N 1
ATOM 1780 C CA . SER B 1 61 ? -13.695 12.195 7.797 1 86.75 61 SER B CA 1
ATOM 1781 C C . SER B 1 61 ? -12.5 11.992 6.871 1 86.75 61 SER B C 1
ATOM 1783 O O . SER B 1 61 ? -11.711 12.914 6.66 1 86.75 61 SER B O 1
ATOM 1785 N N . MET B 1 62 ? -12.375 10.805 6.27 1 88.94 62 MET B N 1
ATOM 1786 C CA . MET B 1 62 ? -11.172 10.484 5.508 1 88.94 62 MET B CA 1
ATOM 1787 C C . MET B 1 62 ? -11.07 11.352 4.258 1 88.94 62 MET B C 1
ATOM 1789 O O . MET B 1 62 ? -9.977 11.695 3.82 1 88.94 62 MET B O 1
ATOM 1793 N N . ILE B 1 63 ? -12.188 11.727 3.756 1 87.69 63 ILE B N 1
ATOM 1794 C CA . ILE B 1 63 ? -12.195 12.523 2.531 1 87.69 63 ILE B CA 1
ATOM 1795 C C . ILE B 1 63 ? -11.523 13.867 2.787 1 87.69 63 ILE B C 1
ATOM 1797 O O . ILE B 1 63 ? -10.828 14.398 1.917 1 87.69 63 ILE B O 1
ATOM 1801 N N . LYS B 1 64 ? -11.641 14.352 4.004 1 90.25 64 LYS B N 1
ATOM 1802 C CA . LYS B 1 64 ? -11.086 15.656 4.352 1 90.25 64 LYS B CA 1
ATOM 1803 C C . LYS B 1 64 ? -9.789 15.508 5.141 1 90.25 64 LYS B C 1
ATOM 1805 O O . LYS B 1 64 ? -8.844 16.281 4.941 1 90.25 64 LYS B O 1
ATOM 1810 N N . CYS B 1 65 ? -9.711 14.539 5.984 1 92.81 65 CYS B N 1
ATOM 1811 C CA . CYS B 1 65 ? -8.586 14.367 6.891 1 92.81 65 CYS B CA 1
ATOM 1812 C C . CYS B 1 65 ? -7.465 13.578 6.227 1 92.81 65 CYS B C 1
ATOM 1814 O O . CYS B 1 65 ? -6.324 13.602 6.691 1 92.81 65 CYS B O 1
ATOM 1816 N N . GLY B 1 66 ? -7.855 12.852 5.168 1 93.31 66 GLY B N 1
ATOM 1817 C CA . GLY B 1 66 ? -6.883 12.039 4.461 1 93.31 66 GLY B CA 1
ATOM 1818 C C . GLY B 1 66 ? -6.863 10.594 4.93 1 93.31 66 GLY B C 1
ATOM 1819 O O . GLY B 1 66 ? -7.387 10.273 6 1 93.31 66 GLY B O 1
ATOM 1820 N N . ARG B 1 67 ? -6.273 9.797 4.133 1 93.31 67 ARG B N 1
ATOM 1821 C CA . ARG B 1 67 ? -6.008 8.375 4.332 1 93.31 67 ARG B CA 1
ATOM 1822 C C . ARG B 1 67 ? -4.73 7.953 3.613 1 93.31 67 ARG B C 1
ATOM 1824 O O . ARG B 1 67 ? -4.781 7.457 2.486 1 93.31 67 ARG B O 1
ATOM 1831 N N . PRO B 1 68 ? -3.58 8.164 4.332 1 96.25 68 PRO B N 1
ATOM 1832 C CA . PRO B 1 68 ? -2.342 7.723 3.689 1 96.25 68 PRO B CA 1
ATOM 1833 C C . PRO B 1 68 ? -2.338 6.227 3.391 1 96.25 68 PRO B C 1
ATOM 1835 O O . PRO B 1 68 ? -2.625 5.414 4.277 1 96.25 68 PRO B O 1
ATOM 1838 N N . LEU B 1 69 ? -1.954 5.867 2.119 1 96 69 LEU B N 1
ATOM 1839 C CA . LEU B 1 69 ? -1.959 4.461 1.735 1 96 69 LEU B CA 1
ATOM 1840 C C . LEU B 1 69 ? -0.59 4.031 1.219 1 96 69 LEU B C 1
ATOM 1842 O O . LEU B 1 69 ? -0.265 2.842 1.219 1 96 69 LEU B O 1
ATOM 1846 N N . GLY B 1 70 ? 0.214 4.953 0.709 1 97.56 70 GLY B N 1
ATOM 1847 C CA . GLY B 1 70 ? 1.545 4.645 0.211 1 97.56 70 GLY B CA 1
ATOM 1848 C C . GLY B 1 70 ? 2.623 5.535 0.798 1 97.56 70 GLY B C 1
ATOM 1849 O O . GLY B 1 70 ? 2.473 6.758 0.837 1 97.56 70 GLY B O 1
ATOM 1850 N N . LEU B 1 71 ? 3.693 4.93 1.227 1 97.94 71 LEU B N 1
ATOM 1851 C CA . LEU B 1 71 ? 4.859 5.645 1.731 1 97.94 71 LEU B CA 1
ATOM 1852 C C . LEU B 1 71 ? 6.133 5.172 1.034 1 97.94 71 LEU B C 1
ATOM 1854 O O . LEU B 1 71 ? 6.316 3.971 0.818 1 97.94 71 LEU B O 1
ATOM 1858 N N . ARG B 1 72 ? 6.887 6.102 0.644 1 97 72 ARG B N 1
ATOM 1859 C CA . ARG B 1 72 ? 8.234 5.789 0.185 1 97 72 ARG B CA 1
ATOM 1860 C C . ARG B 1 72 ? 9.227 6.871 0.612 1 97 72 ARG B C 1
ATOM 1862 O O . ARG B 1 72 ? 8.875 8.055 0.658 1 97 72 ARG B O 1
ATOM 1869 N N . ILE B 1 73 ? 10.406 6.367 0.926 1 95.12 73 ILE B N 1
ATOM 1870 C CA . ILE B 1 73 ? 11.5 7.309 1.146 1 95.12 73 ILE B CA 1
ATOM 1871 C C . ILE B 1 73 ? 12.141 7.672 -0.191 1 95.12 73 ILE B C 1
ATOM 1873 O O . ILE B 1 73 ? 12.57 6.793 -0.941 1 95.12 73 ILE B O 1
ATOM 1877 N N . HIS B 1 74 ? 12.109 8.945 -0.448 1 92.62 74 HIS B N 1
ATOM 1878 C CA . HIS B 1 74 ? 12.742 9.367 -1.691 1 92.62 74 HIS B CA 1
ATOM 1879 C C . HIS B 1 74 ? 14.227 9.008 -1.702 1 92.62 74 HIS B C 1
ATOM 1881 O O . HIS B 1 74 ? 14.945 9.312 -0.751 1 92.62 74 HIS B O 1
ATOM 1887 N N . PRO B 1 75 ? 14.664 8.484 -2.77 1 87.44 75 PRO B N 1
ATOM 1888 C CA . PRO B 1 75 ? 16.016 7.93 -2.766 1 87.44 75 PRO B CA 1
ATOM 1889 C C . PRO B 1 75 ? 17.094 9.008 -2.688 1 87.44 75 PRO B C 1
ATOM 1891 O O . PRO B 1 75 ? 18.203 8.758 -2.189 1 87.44 75 PRO B O 1
ATOM 1894 N N . LYS B 1 76 ? 16.844 10.219 -3.109 1 88 76 LYS B N 1
ATOM 1895 C CA . LYS B 1 76 ? 17.859 11.258 -3.141 1 88 76 LYS B CA 1
ATOM 1896 C C . LYS B 1 76 ? 17.688 12.234 -1.982 1 88 76 LYS B C 1
ATOM 1898 O O . LYS B 1 76 ? 18.641 12.5 -1.234 1 88 76 LYS B O 1
ATOM 1903 N N . SER B 1 77 ? 16.516 12.75 -1.769 1 87.88 77 SER B N 1
ATOM 1904 C CA . SER B 1 77 ? 16.297 13.805 -0.784 1 87.88 77 SER B CA 1
ATOM 1905 C C . SER B 1 77 ? 16.094 13.227 0.611 1 87.88 77 SER B C 1
ATOM 1907 O O . SER B 1 77 ? 16.156 13.953 1.606 1 87.88 77 SER B O 1
ATOM 1909 N N . ASN B 1 78 ? 15.75 11.906 0.699 1 90.38 78 ASN B N 1
ATOM 1910 C CA . ASN B 1 78 ? 15.469 11.195 1.942 1 90.38 78 ASN B CA 1
ATOM 1911 C C . ASN B 1 78 ? 14.195 11.703 2.609 1 90.38 78 ASN B C 1
ATOM 1913 O O . ASN B 1 78 ? 13.953 11.43 3.783 1 90.38 78 ASN B O 1
ATOM 1917 N N . GLU B 1 79 ? 13.469 12.523 1.918 1 94.19 79 GLU B N 1
ATOM 1918 C CA . GLU B 1 79 ? 12.148 12.922 2.412 1 94.19 79 GLU B CA 1
ATOM 1919 C C . GLU B 1 79 ? 11.156 11.766 2.326 1 94.19 79 GLU B C 1
ATOM 1921 O O . GLU B 1 79 ? 11.312 10.867 1.493 1 94.19 79 GLU B O 1
ATOM 1926 N N . LEU B 1 80 ? 10.195 11.797 3.236 1 96.81 80 LEU B N 1
ATOM 1927 C CA . LEU B 1 80 ? 9.109 10.828 3.158 1 96.81 80 LEU B CA 1
ATOM 1928 C C . LEU B 1 80 ? 8.016 11.305 2.207 1 96.81 80 LEU B C 1
ATOM 1930 O O . LEU B 1 80 ? 7.422 12.359 2.42 1 96.81 80 LEU B O 1
ATOM 1934 N N . TYR B 1 81 ? 7.793 10.547 1.186 1 96.44 81 TYR B N 1
ATOM 1935 C CA . TYR B 1 81 ? 6.652 10.789 0.309 1 96.44 81 TYR B CA 1
ATOM 1936 C C . TYR B 1 81 ? 5.43 10.008 0.772 1 96.44 81 TYR B C 1
ATOM 1938 O O . TYR B 1 81 ? 5.539 8.844 1.16 1 96.44 81 TYR B O 1
ATOM 1946 N N . VAL B 1 82 ? 4.328 10.703 0.763 1 97.19 82 VAL B N 1
ATOM 1947 C CA . VAL B 1 82 ? 3.062 10.141 1.224 1 97.19 82 VAL B CA 1
ATOM 1948 C C . VAL B 1 82 ? 2.006 10.281 0.13 1 97.19 82 VAL B C 1
ATOM 1950 O O . VAL B 1 82 ? 1.68 11.398 -0.289 1 97.19 82 VAL B O 1
ATOM 1953 N N . LEU B 1 83 ? 1.522 9.18 -0.355 1 95.81 83 LEU B N 1
ATOM 1954 C CA . LEU B 1 83 ? 0.352 9.195 -1.225 1 95.81 83 LEU B CA 1
ATOM 1955 C C . LEU B 1 83 ? -0.923 8.953 -0.425 1 95.81 83 LEU B C 1
ATOM 1957 O O . LEU B 1 83 ? -1.097 7.879 0.16 1 95.81 83 LEU B O 1
ATOM 1961 N N . ASP B 1 84 ? -1.7 9.945 -0.397 1 95.25 84 ASP B N 1
ATOM 1962 C CA . ASP B 1 84 ? -2.979 9.867 0.305 1 95.25 84 ASP B CA 1
ATOM 1963 C C . ASP B 1 84 ? -4.117 9.547 -0.663 1 95.25 84 ASP B C 1
ATOM 1965 O O . ASP B 1 84 ? -4.18 10.109 -1.758 1 95.25 84 ASP B O 1
ATOM 1969 N N . ALA B 1 85 ? -5.016 8.711 -0.229 1 92.81 85 ALA B N 1
ATOM 1970 C CA . ALA B 1 85 ? -6.094 8.219 -1.082 1 92.81 85 ALA B CA 1
ATOM 1971 C C . ALA B 1 85 ? -6.93 9.367 -1.634 1 92.81 85 ALA B C 1
ATOM 1973 O O . ALA B 1 85 ? -7.426 9.297 -2.762 1 92.81 85 ALA B O 1
ATOM 1974 N N . TYR B 1 86 ? -7.07 10.43 -0.91 1 91.62 86 TYR B N 1
ATOM 1975 C CA . TYR B 1 86 ? -8.016 11.477 -1.268 1 91.62 86 TYR B CA 1
ATOM 1976 C C . TYR B 1 86 ? -7.301 12.805 -1.487 1 91.62 86 TYR B C 1
ATOM 1978 O O . TYR B 1 86 ? -7.691 13.594 -2.35 1 91.62 86 TYR B O 1
ATOM 1986 N N . LEU B 1 87 ? -6.156 13.023 -0.841 1 92.75 87 LEU B N 1
ATOM 1987 C CA . LEU B 1 87 ? -5.594 14.367 -0.768 1 92.75 87 LEU B CA 1
ATOM 1988 C C . LEU B 1 87 ? -4.449 14.539 -1.763 1 92.75 87 LEU B C 1
ATOM 1990 O O . LEU B 1 87 ? -4.012 15.656 -2.031 1 92.75 87 LEU B O 1
ATOM 1994 N N . GLY B 1 88 ? -3.947 13.469 -2.271 1 91.81 88 GLY B N 1
ATOM 1995 C CA . GLY B 1 88 ? -2.895 13.586 -3.268 1 91.81 88 GLY B CA 1
ATOM 1996 C C . GLY B 1 88 ? -1.526 13.203 -2.738 1 91.81 88 GLY B C 1
ATOM 1997 O O . GLY B 1 88 ? -1.414 12.352 -1.851 1 91.81 88 GLY B O 1
ATOM 1998 N N . LEU B 1 89 ? -0.521 13.781 -3.344 1 92.81 89 LEU B N 1
ATOM 1999 C CA . LEU B 1 89 ? 0.855 13.414 -3.035 1 92.81 89 LEU B CA 1
ATOM 2000 C C . LEU B 1 89 ? 1.541 14.5 -2.217 1 92.81 89 LEU B C 1
ATOM 2002 O O . LEU B 1 89 ? 1.461 15.68 -2.559 1 92.81 89 LEU B O 1
ATOM 2006 N N . PHE B 1 90 ? 2.232 14.047 -1.14 1 94.38 90 PHE B N 1
ATOM 2007 C CA . PHE B 1 90 ? 2.93 14.945 -0.229 1 94.38 90 PHE B CA 1
ATOM 2008 C C . PHE B 1 90 ? 4.363 14.477 0.005 1 94.38 90 PHE B C 1
ATOM 2010 O O . PHE B 1 90 ? 4.684 13.312 -0.229 1 94.38 90 PHE B O 1
ATOM 2017 N N . ALA B 1 91 ? 5.16 15.43 0.407 1 95.5 91 ALA B N 1
ATOM 2018 C CA . ALA B 1 91 ? 6.453 15.117 1.014 1 95.5 91 ALA B CA 1
ATOM 2019 C C . ALA B 1 91 ? 6.562 15.727 2.408 1 95.5 91 ALA B C 1
ATOM 2021 O O . ALA B 1 91 ? 6.125 16.859 2.635 1 95.5 91 ALA B O 1
ATOM 2022 N N . ILE B 1 92 ? 7.125 14.953 3.307 1 96 92 ILE B N 1
ATOM 2023 C CA . ILE B 1 92 ? 7.348 15.414 4.672 1 96 92 ILE B CA 1
ATOM 2024 C C . ILE B 1 92 ? 8.852 15.508 4.945 1 96 92 ILE B C 1
ATOM 2026 O O . ILE B 1 92 ? 9.578 14.531 4.766 1 96 92 ILE B O 1
ATOM 2030 N N . ASN B 1 93 ? 9.305 16.672 5.281 1 91.25 93 ASN B N 1
ATOM 2031 C CA . ASN B 1 93 ? 10.617 16.828 5.898 1 91.25 93 ASN B CA 1
ATOM 2032 C C . ASN B 1 93 ? 10.555 16.625 7.41 1 91.25 93 ASN B C 1
ATOM 2034 O O . ASN B 1 93 ? 10 17.453 8.133 1 91.25 93 ASN B O 1
ATOM 2038 N N . TRP B 1 94 ? 11.125 15.555 7.914 1 89 94 TRP B N 1
ATOM 2039 C CA . TRP B 1 94 ? 10.938 15.156 9.305 1 89 94 TRP B CA 1
ATOM 2040 C C . TRP B 1 94 ? 11.805 15.992 10.234 1 89 94 TRP B C 1
ATOM 2042 O O . TRP B 1 94 ? 11.555 16.047 11.445 1 89 94 TRP B O 1
ATOM 2052 N N . ASP B 1 95 ? 12.836 16.641 9.664 1 85.44 95 ASP B N 1
ATOM 2053 C CA . ASP B 1 95 ? 13.664 17.516 10.492 1 85.44 95 ASP B CA 1
ATOM 2054 C C . ASP B 1 95 ? 12.938 18.812 10.805 1 85.44 95 ASP B C 1
ATOM 2056 O O . ASP B 1 95 ? 13 19.312 11.938 1 85.44 95 ASP B O 1
ATOM 2060 N N . THR B 1 96 ? 12.203 19.328 9.859 1 87.5 96 THR B N 1
ATOM 2061 C CA . THR B 1 96 ? 11.5 20.594 10.039 1 87.5 96 THR B CA 1
ATOM 2062 C C . THR B 1 96 ? 10.016 20.359 10.266 1 87.5 96 THR B C 1
ATOM 2064 O O . THR B 1 96 ? 9.273 21.297 10.594 1 87.5 96 THR B O 1
ATOM 2067 N N . GLU B 1 97 ? 9.539 19.094 10.039 1 85.75 97 GLU B N 1
ATOM 2068 C CA . GLU B 1 97 ? 8.133 18.688 10.109 1 85.75 97 GLU B CA 1
ATOM 2069 C C . GLU B 1 97 ? 7.277 19.484 9.133 1 85.75 97 GLU B C 1
ATOM 2071 O O . GLU B 1 97 ? 6.125 19.812 9.422 1 85.75 97 GLU B O 1
ATOM 2076 N N . LYS B 1 98 ? 7.914 19.953 8.094 1 90.88 98 LYS B N 1
ATOM 2077 C CA . LYS B 1 98 ? 7.184 20.656 7.043 1 90.88 98 LYS B CA 1
ATOM 2078 C C . LYS B 1 98 ? 6.586 19.688 6.035 1 90.88 98 LYS B C 1
ATOM 2080 O O . LYS B 1 98 ? 7.234 18.703 5.652 1 90.88 98 LYS B O 1
ATOM 2085 N N . VAL B 1 99 ? 5.371 19.969 5.648 1 94.12 99 VAL B N 1
ATOM 2086 C CA . VAL B 1 99 ? 4.621 19.156 4.691 1 94.12 99 VAL B CA 1
ATOM 2087 C C . VAL B 1 99 ? 4.438 19.938 3.393 1 94.12 99 VAL B C 1
ATOM 2089 O O . VAL B 1 99 ? 3.98 21.078 3.406 1 94.12 99 VAL B O 1
ATOM 2092 N N . ARG B 1 100 ? 4.887 19.359 2.271 1 93.12 100 ARG B N 1
ATOM 2093 C CA . ARG B 1 100 ? 4.688 19.922 0.942 1 93.12 100 ARG B CA 1
ATOM 2094 C C . ARG B 1 100 ? 3.785 19.031 0.096 1 93.12 100 ARG B C 1
ATOM 2096 O O . ARG B 1 100 ? 3.977 17.812 0.042 1 93.12 100 ARG B O 1
ATOM 2103 N N . GLN B 1 101 ? 2.801 19.641 -0.577 1 92.31 101 GLN B N 1
ATOM 2104 C CA . GLN B 1 101 ? 1.921 18.906 -1.482 1 92.31 101 GLN B CA 1
ATOM 2105 C C . GLN B 1 101 ? 2.365 19.062 -2.934 1 92.31 101 GLN B C 1
ATOM 2107 O O . GLN B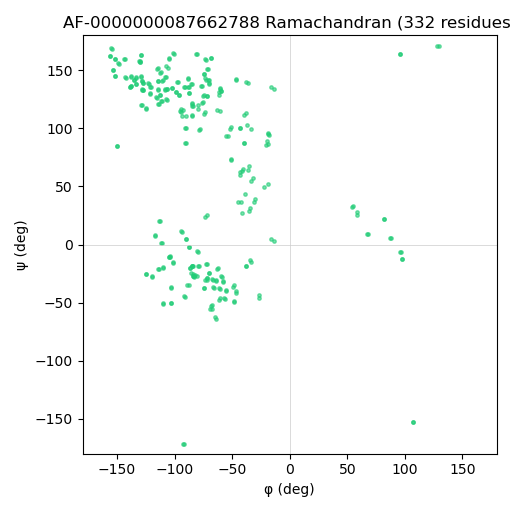 1 101 ? 2.637 20.188 -3.383 1 92.31 101 GLN B O 1
ATOM 2112 N N . PHE B 1 102 ? 2.486 18.031 -3.689 1 87.31 102 PHE B N 1
ATOM 2113 C CA . PHE B 1 102 ? 2.889 18.078 -5.09 1 87.31 102 PHE B CA 1
ATOM 2114 C C . PHE B 1 102 ? 1.673 18.188 -6 1 87.31 102 PHE B C 1
ATOM 2116 O O . PHE B 1 102 ? 1.702 18.906 -6.996 1 87.31 102 PHE B O 1
ATOM 2123 N N . PHE B 1 103 ? 0.577 17.391 -5.773 1 83.69 103 PHE B N 1
ATOM 2124 C CA . PHE B 1 103 ? -0.699 17.516 -6.473 1 83.69 103 PHE B CA 1
ATOM 2125 C C . PHE B 1 103 ? -1.853 17.109 -5.566 1 83.69 103 PHE B C 1
ATOM 2127 O O . PHE B 1 103 ? -1.667 16.328 -4.633 1 83.69 103 PHE B O 1
ATOM 2134 N N . ALA B 1 104 ? -2.998 17.656 -5.914 1 84.81 104 ALA B N 1
ATOM 2135 C CA . ALA B 1 104 ? -4.211 17.344 -5.168 1 84.81 104 ALA B CA 1
ATOM 2136 C C . ALA B 1 104 ? -4.898 16.109 -5.742 1 84.81 104 ALA B C 1
ATOM 2138 O O . ALA B 1 104 ? -4.758 15.805 -6.93 1 84.81 104 ALA B O 1
ATOM 2139 N N . GLY B 1 105 ? -5.477 15.289 -4.793 1 76.88 105 GLY B N 1
ATOM 2140 C CA . GLY B 1 105 ? -6.27 14.172 -5.27 1 76.88 105 GLY B CA 1
ATOM 2141 C C . GLY B 1 105 ? -7.469 14.594 -6.098 1 76.88 105 GLY B C 1
ATOM 2142 O O . GLY B 1 105 ? -7.926 15.734 -5.996 1 76.88 105 GLY B O 1
ATOM 2143 N N . GLY B 1 106 ? -7.754 14.078 -7.34 1 61.97 106 GLY B N 1
ATOM 2144 C CA . GLY B 1 106 ? -8.844 14.453 -8.227 1 61.97 106 GLY B CA 1
ATOM 2145 C C . GLY B 1 106 ? -10.203 13.984 -7.734 1 61.97 106 GLY B C 1
ATOM 2146 O O . GLY B 1 106 ? -10.938 13.32 -8.469 1 61.97 106 GLY B O 1
ATOM 2147 N N . THR B 1 107 ? -10.43 13.781 -6.543 1 52.94 107 THR B N 1
ATOM 2148 C CA . THR B 1 107 ? -11.82 13.398 -6.328 1 52.94 107 THR B CA 1
ATOM 2149 C C . THR B 1 107 ? -12.766 14.445 -6.914 1 52.94 107 THR B C 1
ATOM 2151 O O . THR B 1 107 ? -12.586 15.641 -6.688 1 52.94 107 THR B O 1
ATOM 2154 N N . SER B 1 108 ? -13.188 14.242 -8.164 1 44.84 108 SER B N 1
ATOM 2155 C CA . SER B 1 108 ? -14.289 15.141 -8.508 1 44.84 108 SER B CA 1
ATOM 2156 C C . SER B 1 108 ? -15.164 15.43 -7.289 1 44.84 108 SER B C 1
ATOM 2158 O O . SER B 1 108 ? -15.953 14.578 -6.867 1 44.84 108 SER B O 1
ATOM 2160 N N . ILE B 1 109 ? -14.586 15.867 -6.316 1 39.53 109 ILE B N 1
ATOM 2161 C CA . ILE B 1 109 ? -15.531 16.328 -5.301 1 39.53 109 ILE B CA 1
ATOM 2162 C C . ILE B 1 109 ? -16.562 17.266 -5.934 1 39.53 109 ILE B C 1
ATOM 2164 O O . ILE B 1 109 ? -16.203 18.328 -6.434 1 39.53 109 ILE B O 1
ATOM 2168 N N . SER B 1 110 ? -17.391 16.75 -6.633 1 41.81 110 SER B N 1
ATOM 2169 C CA . SER B 1 110 ? -18.469 17.688 -6.965 1 41.81 110 SER B CA 1
ATOM 2170 C C . SER B 1 110 ? -18.781 18.609 -5.789 1 41.81 110 SER B C 1
ATOM 2172 O O . SER B 1 110 ? -18.531 18.25 -4.637 1 41.81 110 SER B O 1
ATOM 2174 N N . ASP B 1 111 ? -18.984 19.781 -6.125 1 44.69 111 ASP B N 1
ATOM 2175 C CA . ASP B 1 111 ? -19.531 20.719 -5.152 1 44.69 111 ASP B CA 1
ATOM 2176 C C . ASP B 1 111 ? -20.5 20.016 -4.195 1 44.69 111 ASP B C 1
ATOM 2178 O O . ASP B 1 111 ? -20.953 20.625 -3.225 1 44.69 111 ASP B O 1
ATOM 2182 N N . ASP B 1 112 ? -20.891 18.844 -4.582 1 45.94 112 ASP B N 1
ATOM 2183 C CA . ASP B 1 112 ? -21.812 18.109 -3.717 1 45.94 112 ASP B CA 1
ATOM 2184 C C . ASP B 1 112 ? -21.047 17.234 -2.721 1 45.94 112 ASP B C 1
ATOM 2186 O O . ASP B 1 112 ? -20.516 16.188 -3.092 1 45.94 112 ASP B O 1
ATOM 2190 N N . HIS B 1 113 ? -20.75 17.812 -1.705 1 49.12 113 HIS B N 1
ATOM 2191 C CA . HIS B 1 113 ? -20.062 17.219 -0.561 1 49.12 113 HIS B CA 1
ATOM 2192 C C . HIS B 1 113 ? -20.531 15.797 -0.311 1 49.12 113 HIS B C 1
ATOM 2194 O O . HIS B 1 113 ? -19.906 15.055 0.45 1 49.12 113 HIS B O 1
ATOM 2200 N N . SER B 1 114 ? -21.719 15.492 -0.902 1 52.88 114 SER B N 1
ATOM 2201 C CA . SER B 1 114 ? -22.281 14.172 -0.708 1 52.88 114 SER B CA 1
ATOM 2202 C C . SER B 1 114 ? -21.766 13.18 -1.742 1 52.88 114 SER B C 1
ATOM 2204 O O . SER B 1 114 ? -22.078 11.984 -1.685 1 52.88 114 SER B O 1
ATOM 2206 N N . ALA B 1 115 ? -20.984 13.781 -2.578 1 57.19 115 ALA B N 1
ATOM 2207 C CA . ALA B 1 115 ? -20.625 12.906 -3.689 1 57.19 115 ALA B CA 1
ATOM 2208 C C . ALA B 1 115 ? -19.516 11.938 -3.289 1 57.19 115 ALA B C 1
ATOM 2210 O O . ALA B 1 115 ? -18.547 12.328 -2.645 1 57.19 115 ALA B O 1
ATOM 2211 N N . VAL B 1 116 ? -19.75 10.695 -3.283 1 60.19 116 VAL B N 1
ATOM 2212 C CA . VAL B 1 116 ? -18.812 9.609 -3.01 1 60.19 116 VAL B CA 1
ATOM 2213 C C . VAL B 1 116 ? -17.672 9.641 -4.027 1 60.19 116 VAL B C 1
ATOM 2215 O O . VAL B 1 116 ? -17.906 9.68 -5.238 1 60.19 116 VAL B O 1
ATOM 2218 N N . PRO B 1 117 ? -16.406 9.914 -3.523 1 68.88 117 PRO B N 1
ATOM 2219 C CA . PRO B 1 117 ? -15.289 9.859 -4.473 1 68.88 117 PRO B CA 1
ATOM 2220 C C . PRO B 1 117 ? -15.32 8.617 -5.348 1 68.88 117 PRO B C 1
ATOM 2222 O O . PRO B 1 117 ? -15.695 7.535 -4.883 1 68.88 117 PRO B O 1
ATOM 2225 N N . THR B 1 118 ? -14.945 8.797 -6.633 1 71.88 118 THR B N 1
ATOM 2226 C CA . THR B 1 118 ? -15 7.676 -7.566 1 71.88 118 THR B CA 1
ATOM 2227 C C . THR B 1 118 ? -13.602 7.141 -7.852 1 71.88 118 THR B C 1
ATOM 2229 O O . THR B 1 118 ? -13.445 6.098 -8.484 1 71.88 118 THR B O 1
ATOM 2232 N N . ARG B 1 119 ? -12.555 7.973 -7.363 1 75.88 119 ARG B N 1
ATOM 2233 C CA . ARG B 1 119 ? -11.172 7.539 -7.578 1 75.88 119 ARG B CA 1
ATOM 2234 C C . ARG B 1 119 ? -10.391 7.535 -6.27 1 75.88 119 ARG B C 1
ATOM 2236 O O . ARG B 1 119 ? -10.57 8.414 -5.43 1 75.88 119 ARG B O 1
ATOM 2243 N N . TYR B 1 120 ? -9.57 6.504 -6.082 1 83.81 120 TYR B N 1
ATOM 2244 C CA . TYR B 1 120 ? -8.734 6.352 -4.891 1 83.81 120 TYR B CA 1
ATOM 2245 C C . TYR B 1 120 ? -7.285 6.086 -5.273 1 83.81 120 TYR B C 1
ATOM 2247 O O . TYR B 1 120 ? -6.996 5.156 -6.027 1 83.81 120 TYR B O 1
ATOM 2255 N N . LEU B 1 121 ? -6.418 7.02 -4.812 1 89.5 121 LEU B N 1
ATOM 2256 C CA . LEU B 1 121 ? -4.996 6.734 -4.965 1 89.5 121 LEU B CA 1
ATOM 2257 C C . LEU B 1 121 ? -4.543 5.68 -3.959 1 89.5 121 LEU B C 1
ATOM 2259 O O . LEU B 1 121 ? -4.773 5.82 -2.756 1 89.5 121 LEU B O 1
ATOM 2263 N N . ASN B 1 122 ? -3.891 4.641 -4.418 1 91.94 122 ASN B N 1
ATOM 2264 C CA . ASN B 1 122 ? -3.652 3.49 -3.555 1 91.94 122 ASN B CA 1
ATOM 2265 C C . ASN B 1 122 ? -2.178 3.367 -3.178 1 91.94 122 ASN B C 1
ATOM 2267 O O . ASN B 1 122 ? -1.848 3.131 -2.016 1 91.94 122 ASN B O 1
ATOM 2271 N N . ASP B 1 123 ? -1.312 3.396 -4.199 1 94.94 123 ASP B N 1
ATOM 2272 C CA . ASP B 1 123 ? 0.121 3.191 -4.012 1 94.94 123 ASP B CA 1
ATOM 2273 C C . ASP B 1 123 ? 0.924 3.863 -5.121 1 94.94 123 ASP B C 1
ATOM 2275 O O . ASP B 1 123 ? 0.352 4.359 -6.094 1 94.94 123 ASP B O 1
ATOM 2279 N N . PHE B 1 124 ? 2.244 3.91 -4.859 1 92.62 124 PHE B N 1
ATOM 2280 C CA . PHE B 1 124 ? 3.123 4.508 -5.859 1 92.62 124 PHE B CA 1
ATOM 2281 C C . PHE B 1 124 ? 4.547 3.979 -5.715 1 92.62 124 PHE B C 1
ATOM 2283 O O . PHE B 1 124 ? 4.883 3.359 -4.703 1 92.62 124 PHE B O 1
ATOM 2290 N N . ASP B 1 125 ? 5.262 4.164 -6.73 1 94 125 ASP B N 1
ATOM 2291 C CA . ASP B 1 125 ? 6.699 3.912 -6.688 1 94 125 ASP B CA 1
ATOM 2292 C C . ASP B 1 125 ? 7.438 4.801 -7.684 1 94 125 ASP B C 1
ATOM 2294 O O . ASP B 1 125 ? 6.824 5.395 -8.57 1 94 125 ASP B O 1
ATOM 2298 N N . PHE B 1 126 ? 8.711 4.945 -7.434 1 90.75 126 PHE B N 1
ATOM 2299 C CA . PHE B 1 126 ? 9.531 5.824 -8.258 1 90.75 126 PHE B CA 1
ATOM 2300 C C . PHE B 1 126 ? 10.094 5.07 -9.461 1 90.75 126 PHE B C 1
ATOM 2302 O O . PHE B 1 126 ? 10.578 3.947 -9.32 1 90.75 126 PHE B O 1
ATOM 2309 N N . LEU B 1 127 ? 10 5.754 -10.609 1 87.25 127 LEU B N 1
ATOM 2310 C CA . LEU B 1 127 ? 10.758 5.316 -11.773 1 87.25 127 LEU B CA 1
ATOM 2311 C C . LEU B 1 127 ? 12.211 5.785 -11.688 1 87.25 127 LEU B C 1
ATOM 2313 O O . LEU B 1 127 ? 12.531 6.664 -10.883 1 87.25 127 LEU B O 1
ATOM 2317 N N . PRO B 1 128 ? 13.07 5.18 -12.5 1 87.81 128 PRO B N 1
ATOM 2318 C CA . PRO B 1 128 ? 14.484 5.562 -12.445 1 87.81 128 PRO B CA 1
ATOM 2319 C C . PRO B 1 128 ? 14.711 7.043 -12.734 1 87.81 128 PRO B C 1
ATOM 2321 O O . PRO B 1 128 ? 15.664 7.641 -12.219 1 87.81 128 PRO B O 1
ATOM 2324 N N . ASP B 1 129 ? 13.852 7.629 -13.484 1 82.12 129 ASP B N 1
ATOM 2325 C CA . ASP B 1 129 ? 14.055 9.023 -13.867 1 82.12 129 ASP B CA 1
ATOM 2326 C C . ASP B 1 129 ? 13.406 9.969 -12.859 1 82.12 129 ASP B C 1
ATOM 2328 O O . ASP B 1 129 ? 13.375 11.18 -13.07 1 82.12 129 ASP B O 1
ATOM 2332 N N . GLY B 1 130 ? 12.883 9.438 -11.812 1 80.62 130 GLY B N 1
ATOM 2333 C CA . GLY B 1 130 ? 12.344 10.258 -10.742 1 80.62 130 GLY B CA 1
ATOM 2334 C C . GLY B 1 130 ? 10.836 10.438 -10.836 1 80.62 130 GLY B C 1
ATOM 2335 O O . GLY B 1 130 ? 10.203 10.867 -9.867 1 80.62 130 GLY B O 1
ATOM 2336 N N . ARG B 1 131 ? 10.266 10.07 -11.969 1 83.62 131 ARG B N 1
ATOM 2337 C CA . ARG B 1 131 ? 8.805 10.102 -12.078 1 83.62 131 ARG B CA 1
ATOM 2338 C C . ARG B 1 131 ? 8.172 9.039 -11.188 1 83.62 131 ARG B C 1
ATOM 2340 O O . ARG B 1 131 ? 8.852 8.109 -10.742 1 83.62 131 ARG B O 1
ATOM 2347 N N . LEU B 1 132 ? 6.887 9.305 -10.945 1 86.12 132 LEU B N 1
ATOM 2348 C CA . LEU B 1 132 ? 6.137 8.336 -10.148 1 86.12 132 LEU B CA 1
ATOM 2349 C C . LEU B 1 132 ? 5.145 7.57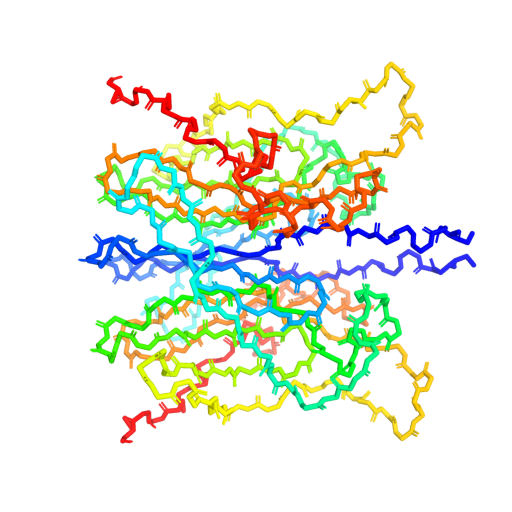 -11.008 1 86.12 132 LEU B C 1
ATOM 2351 O O . LEU B 1 132 ? 4.574 8.125 -11.953 1 86.12 132 LEU B O 1
ATOM 2355 N N . VAL B 1 133 ? 4.992 6.348 -10.688 1 87.5 133 VAL B N 1
ATOM 2356 C CA . VAL B 1 133 ? 3.836 5.59 -11.156 1 87.5 133 VAL B CA 1
ATOM 2357 C C . VAL B 1 133 ? 2.877 5.336 -10 1 87.5 133 VAL B C 1
ATOM 2359 O O . VAL B 1 133 ? 3.303 4.945 -8.906 1 87.5 133 VAL B O 1
ATOM 2362 N N . ILE B 1 134 ? 1.595 5.578 -10.273 1 89.31 134 ILE B N 1
ATOM 2363 C CA . ILE B 1 134 ? 0.589 5.527 -9.219 1 89.31 134 ILE B CA 1
ATOM 2364 C C . ILE B 1 134 ? -0.475 4.492 -9.57 1 89.31 134 ILE B C 1
ATOM 2366 O O . ILE B 1 134 ? -0.915 4.406 -10.719 1 89.31 134 ILE B O 1
ATOM 2370 N N . SER B 1 135 ? -0.758 3.613 -8.602 1 88.62 135 SER B N 1
ATOM 2371 C CA . SER B 1 135 ? -1.925 2.75 -8.742 1 88.62 135 SER B CA 1
ATOM 2372 C C . SER B 1 135 ? -3.182 3.424 -8.203 1 88.62 135 SER B C 1
ATOM 2374 O O . SER B 1 135 ? -3.174 3.979 -7.105 1 88.62 135 SER B O 1
ATOM 2376 N N . GLU B 1 136 ? -4.176 3.4 -8.969 1 84.06 136 GLU B N 1
ATOM 2377 C CA . GLU B 1 136 ? -5.461 3.98 -8.594 1 84.06 136 GLU B CA 1
ATOM 2378 C C . GLU B 1 136 ? -6.609 3.029 -8.906 1 84.06 136 GLU B C 1
ATOM 2380 O O . GLU B 1 136 ? -6.504 2.197 -9.812 1 84.06 136 GLU B O 1
ATOM 2385 N N . SER B 1 137 ? -7.586 3.055 -8.047 1 78.19 137 SER B N 1
ATOM 2386 C CA . SER B 1 137 ? -8.812 2.311 -8.305 1 78.19 137 SER B CA 1
ATOM 2387 C C . SER B 1 137 ? -10 3.25 -8.469 1 78.19 137 SER B C 1
ATOM 2389 O O . SER B 1 137 ? -9.953 4.40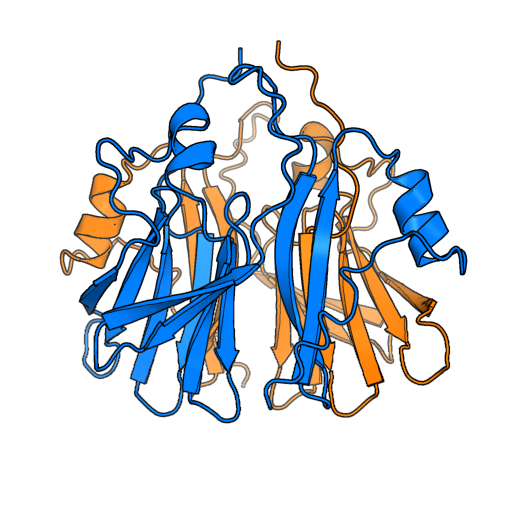6 -8.047 1 78.19 137 SER B O 1
ATOM 2391 N N . SER B 1 138 ? -10.953 2.812 -9.234 1 74.19 138 SER B N 1
ATOM 2392 C CA . SER B 1 138 ? -12.133 3.629 -9.516 1 74.19 138 SER B CA 1
ATOM 2393 C C . SER B 1 138 ? -13.406 2.797 -9.469 1 74.19 138 SER B C 1
ATOM 2395 O O . SER B 1 138 ? -13.383 1.6 -9.758 1 74.19 138 SER B O 1
ATOM 2397 N N . THR B 1 139 ? -14.5 3.354 -9.008 1 68.06 139 THR B N 1
ATOM 2398 C CA . THR B 1 139 ? -15.812 2.709 -8.992 1 68.06 139 THR B CA 1
ATOM 2399 C C . THR B 1 139 ? -16.531 2.904 -10.32 1 68.06 139 THR B C 1
ATOM 2401 O O . THR B 1 139 ? -17.547 2.268 -10.586 1 68.06 139 THR B O 1
ATOM 2404 N N . LYS B 1 140 ? -16.297 3.861 -11.125 1 62.62 140 LYS B N 1
ATOM 2405 C CA . LYS B 1 140 ? -17.016 4.16 -12.359 1 62.62 140 LYS B CA 1
ATOM 2406 C C . LYS B 1 140 ? -16.391 3.426 -13.547 1 62.62 140 LYS B C 1
ATOM 2408 O O . LYS B 1 140 ? -17.062 3.143 -14.539 1 62.62 140 LYS B O 1
ATOM 2413 N N . PHE B 1 141 ? -15.117 3.254 -13.562 1 53 141 PHE B N 1
ATOM 2414 C CA . PHE B 1 141 ? -14.539 2.668 -14.766 1 53 141 PHE B CA 1
ATOM 2415 C C . PHE B 1 141 ? -14.422 1.154 -14.625 1 53 141 PHE B C 1
ATOM 2417 O O . PHE B 1 141 ? -14.133 0.644 -13.539 1 53 141 PHE B O 1
ATOM 2424 N N . ASP B 1 142 ? -15.156 0.35 -15.305 1 43.94 142 ASP B N 1
ATOM 2425 C CA . ASP B 1 142 ? -15.055 -1.104 -15.391 1 43.94 142 ASP B CA 1
ATOM 2426 C C . ASP B 1 142 ? -13.594 -1.551 -15.398 1 43.94 142 ASP B C 1
ATOM 2428 O O . ASP B 1 142 ? -12.75 -0.926 -16.047 1 43.94 142 ASP B O 1
ATOM 2432 N N . ASP B 1 143 ? -13.18 -2.211 -14.383 1 44.09 143 ASP B N 1
ATOM 2433 C CA . ASP B 1 143 ? -11.891 -2.898 -14.289 1 44.09 143 ASP B CA 1
ATOM 2434 C C . ASP B 1 143 ? -11.383 -3.312 -15.664 1 44.09 143 ASP B C 1
ATOM 2436 O O . ASP B 1 143 ? -10.18 -3.332 -15.906 1 44.09 143 ASP B O 1
ATOM 2440 N N . ARG B 1 144 ? -12.438 -3.852 -16.391 1 39.88 144 ARG B N 1
ATOM 2441 C CA . ARG B 1 144 ? -12.078 -4.387 -17.703 1 39.88 144 ARG B CA 1
ATOM 2442 C C . ARG B 1 144 ? -11.195 -3.408 -18.469 1 39.88 144 ARG B C 1
ATOM 2444 O O . ARG B 1 144 ? -10.273 -3.818 -19.172 1 39.88 144 ARG B O 1
ATOM 2451 N N . ASP B 1 145 ? -11.695 -2.221 -18.266 1 41.81 145 ASP B N 1
ATOM 2452 C CA . ASP B 1 145 ? -10.938 -1.297 -19.094 1 41.81 145 ASP B CA 1
ATOM 2453 C C . ASP B 1 145 ? -9.523 -1.09 -18.547 1 41.81 145 ASP B C 1
ATOM 2455 O O . ASP B 1 145 ? -8.609 -0.751 -19.281 1 41.81 145 ASP B O 1
ATOM 2459 N N . PHE B 1 146 ? -9.43 -1.204 -17.297 1 43.66 146 PHE B N 1
ATOM 2460 C CA . PHE B 1 146 ? -8.117 -0.929 -16.75 1 43.66 146 PHE B CA 1
ATOM 2461 C C . PHE B 1 146 ? -7.094 -1.945 -17.234 1 43.66 146 PHE B C 1
ATOM 2463 O O . PHE B 1 146 ? -6.02 -1.571 -17.719 1 43.66 146 PHE B O 1
ATOM 2470 N N . ILE B 1 147 ? -7.426 -3.225 -16.797 1 42.94 147 ILE B N 1
ATOM 2471 C CA . ILE B 1 147 ? -6.492 -4.25 -17.25 1 42.94 147 ILE B CA 1
ATOM 2472 C C . ILE B 1 147 ? -6.406 -4.238 -18.781 1 42.94 147 ILE B C 1
ATOM 2474 O O . ILE B 1 147 ? -5.32 -4.371 -19.344 1 42.94 147 ILE B O 1
ATOM 2478 N N . TYR B 1 148 ? -7.594 -4.18 -19.266 1 40.5 148 TYR B N 1
ATOM 2479 C CA . TYR B 1 148 ? -7.57 -4.121 -20.719 1 40.5 148 TYR B CA 1
ATOM 2480 C C . TYR B 1 148 ? -6.84 -2.873 -21.203 1 40.5 148 TYR B C 1
ATOM 2482 O O . TYR B 1 148 ? -6.086 -2.926 -22.172 1 40.5 148 TYR B O 1
ATOM 2490 N N . ASP B 1 149 ? -7.199 -1.883 -20.641 1 44.34 149 ASP B N 1
ATOM 2491 C CA . ASP B 1 149 ? -6.461 -0.69 -21.047 1 44.34 149 ASP B CA 1
ATOM 2492 C C . ASP B 1 149 ? -5.004 -0.765 -20.594 1 44.34 149 ASP B C 1
ATOM 2494 O O . ASP B 1 149 ? -4.105 -0.302 -21.297 1 44.34 149 ASP B O 1
ATOM 2498 N N . LEU B 1 150 ? -4.781 -1.021 -19.375 1 43.75 150 LEU B N 1
ATOM 2499 C CA . LEU B 1 150 ? -3.387 -1.298 -19.062 1 43.75 150 LEU B CA 1
ATOM 2500 C C . LEU B 1 150 ? -2.793 -2.312 -20.031 1 43.75 150 LEU B C 1
ATOM 2502 O O . LEU B 1 150 ? -1.656 -2.156 -20.484 1 43.75 150 LEU B O 1
ATOM 2506 N N . LEU B 1 151 ? -3.557 -3.387 -20.203 1 38.84 151 LEU B N 1
ATOM 2507 C CA . LEU B 1 151 ? -3.16 -4.352 -21.219 1 38.84 151 LEU B CA 1
ATOM 2508 C C . LEU B 1 151 ? -3.342 -3.766 -22.625 1 38.84 151 LEU B C 1
ATOM 2510 O O . LEU B 1 151 ? -2.555 -4.055 -23.531 1 38.84 151 LEU B O 1
ATOM 2514 N N . GLU B 1 152 ? -4.578 -3.318 -22.891 1 38.81 152 GLU B N 1
ATOM 2515 C CA . GLU B 1 152 ? -4.672 -2.744 -24.234 1 38.81 152 GLU B CA 1
ATOM 2516 C C . GLU B 1 152 ? -4.008 -1.371 -24.297 1 38.81 152 GLU B C 1
ATOM 2518 O O . GLU B 1 152 ? -3.994 -0.638 -23.297 1 38.81 152 GLU B O 1
ATOM 2523 N N . HIS B 1 153 ? -2.963 -1.079 -24.938 1 37.91 153 HIS B N 1
ATOM 2524 C CA . HIS B 1 153 ? -2.318 0.157 -25.359 1 37.91 153 HIS B CA 1
ATOM 2525 C C . HIS B 1 153 ? -3.273 1.341 -25.266 1 37.91 153 HIS B C 1
ATOM 2527 O O . HIS B 1 153 ? -3.16 2.301 -26.031 1 37.91 153 HIS B O 1
ATOM 2533 N N . ARG B 1 154 ? -4.48 1.136 -24.75 1 37.12 154 ARG B N 1
ATOM 2534 C CA . ARG B 1 154 ? -5.195 2.396 -24.906 1 37.12 154 ARG B CA 1
ATOM 2535 C C . ARG B 1 154 ? -4.695 3.439 -23.922 1 37.12 154 ARG B C 1
ATOM 2537 O O . ARG B 1 154 ? -4.266 3.096 -22.812 1 37.12 154 ARG B O 1
ATOM 2544 N N . PRO B 1 155 ? -4.648 4.633 -24.344 1 33.06 155 PRO B N 1
ATOM 2545 C CA . PRO B 1 155 ? -4.121 5.84 -23.703 1 33.06 155 PRO B CA 1
ATOM 2546 C C . PRO B 1 155 ? -4.637 6.016 -22.281 1 33.06 155 PRO B C 1
ATOM 2548 O O . PRO B 1 155 ? -3.977 6.656 -21.453 1 33.06 155 PRO B O 1
ATOM 2551 N N . ASN B 1 156 ? -5.883 5.648 -22.047 1 33.41 156 ASN B N 1
ATOM 2552 C CA . ASN B 1 156 ? -6.418 6.195 -20.797 1 33.41 156 ASN B CA 1
ATOM 2553 C C . ASN B 1 156 ? -6.008 5.355 -19.594 1 33.41 156 ASN B C 1
ATOM 2555 O O . ASN B 1 156 ? -6.555 5.523 -18.5 1 33.41 156 ASN B O 1
ATOM 2559 N N . GLY B 1 157 ? -5.793 4.238 -19.781 1 37.12 157 GLY B N 1
ATOM 2560 C CA . GLY B 1 157 ? -5.379 3.465 -18.625 1 37.12 157 GLY B CA 1
ATOM 2561 C C . GLY B 1 157 ? -4.371 4.188 -17.75 1 37.12 157 GLY B C 1
ATOM 2562 O O . GLY B 1 157 ? -3.166 4.133 -18.016 1 37.12 157 GLY B O 1
ATOM 2563 N N . ARG B 1 158 ? -4.824 5.305 -17.281 1 36.31 158 ARG B N 1
ATOM 2564 C CA . ARG B 1 158 ? -3.941 6.164 -16.5 1 36.31 158 ARG B CA 1
ATOM 2565 C C . ARG B 1 158 ? -3.148 5.352 -15.477 1 36.31 158 ARG B C 1
ATOM 2567 O O . ARG B 1 158 ? -3.693 4.918 -14.461 1 36.31 158 ARG B O 1
ATOM 2574 N N . TRP B 1 159 ? -2.668 4.039 -15.75 1 40.94 159 TRP B N 1
ATOM 2575 C CA . TRP B 1 159 ? -1.495 3.932 -14.883 1 40.94 159 TRP B CA 1
ATOM 2576 C C . TRP B 1 159 ? -1.008 5.309 -14.453 1 40.94 159 TRP B C 1
ATOM 2578 O O . TRP B 1 159 ? -0.876 6.215 -15.281 1 40.94 159 TRP B O 1
ATOM 2588 N N . VAL B 1 160 ? -1.584 5.797 -13.391 1 42.06 160 VAL B N 1
ATOM 2589 C CA . VAL B 1 160 ? -1.178 7.145 -13 1 42.06 160 VAL B CA 1
ATOM 2590 C C . VAL B 1 160 ? 0.172 7.48 -13.633 1 42.06 160 VAL B C 1
ATOM 2592 O O . VAL B 1 160 ? 1.168 6.797 -13.383 1 42.06 160 VAL B O 1
ATOM 2595 N N . SER B 1 161 ? 0.12 8.023 -14.797 1 37.25 161 SER B N 1
ATOM 2596 C CA . SER B 1 161 ? 1.107 8.891 -15.43 1 37.25 161 SER B CA 1
ATOM 2597 C C . SER B 1 161 ? 2.125 9.398 -14.414 1 37.25 161 SER B C 1
ATOM 2599 O O . SER B 1 161 ? 1.831 9.484 -13.219 1 37.25 161 SER B O 1
ATOM 2601 N N . SER B 1 162 ? 3.439 9.289 -14.859 1 35.59 162 SER B N 1
ATOM 2602 C CA . SER B 1 162 ? 4.648 10.07 -14.617 1 35.59 162 SER B CA 1
ATOM 2603 C C . SER B 1 162 ? 4.312 11.461 -14.094 1 35.59 162 SER B C 1
ATOM 2605 O O . SER B 1 162 ? 3.684 12.258 -14.797 1 35.59 162 SER B O 1
ATOM 2607 N N . ILE B 1 163 ? 3.59 11.602 -13.164 1 32.31 163 ILE B N 1
ATOM 2608 C CA . ILE B 1 163 ? 3.809 12.984 -12.773 1 32.31 163 ILE B CA 1
ATOM 2609 C C . ILE B 1 163 ? 5.297 13.32 -12.875 1 32.31 163 ILE B C 1
ATOM 2611 O O . ILE B 1 163 ? 6.109 12.789 -12.117 1 32.31 163 ILE B O 1
ATOM 2615 N N . ALA B 1 164 ? 5.863 13.312 -14.031 1 29.94 164 ALA B N 1
ATOM 2616 C CA . ALA B 1 164 ? 7.109 14.047 -14.25 1 29.94 164 ALA B CA 1
ATOM 2617 C C . ALA B 1 164 ? 7.184 15.273 -13.344 1 29.94 164 ALA B C 1
ATOM 2619 O O . ALA B 1 164 ? 6.512 16.281 -13.586 1 29.94 164 ALA B O 1
ATOM 2620 N N . THR B 1 165 ? 6.805 15.312 -12.172 1 29.83 165 THR B N 1
ATOM 2621 C CA . THR B 1 165 ? 7.285 16.594 -11.664 1 29.83 165 THR B CA 1
ATOM 2622 C C . THR B 1 165 ? 8.773 16.75 -11.938 1 29.83 165 THR B C 1
ATOM 2624 O O . THR B 1 165 ? 9.578 15.875 -11.617 1 29.83 165 THR B O 1
ATOM 2627 N N . PRO B 1 166 ? 9.148 17.438 -12.93 1 26.89 166 PRO B N 1
ATOM 2628 C CA . PRO B 1 166 ? 10.531 17.922 -12.875 1 26.89 166 PRO B CA 1
ATOM 2629 C C . PRO B 1 166 ? 10.969 18.297 -11.453 1 26.89 166 PRO B C 1
ATOM 2631 O O . PRO B 1 166 ? 10.344 19.156 -10.828 1 26.89 166 PRO B O 1
ATOM 2634 N N .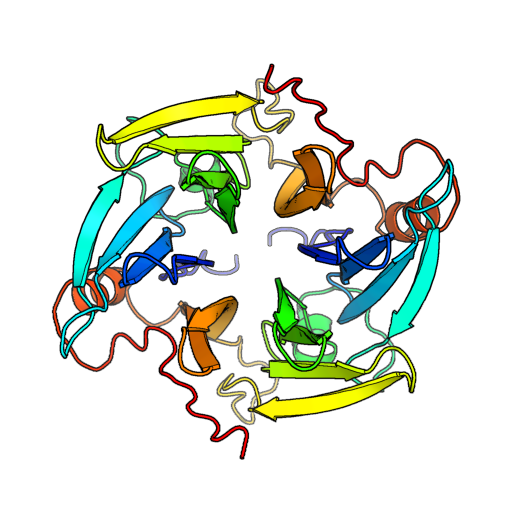 ILE B 1 167 ? 11.023 17.391 -10.586 1 27.86 167 ILE B N 1
ATOM 2635 C CA . ILE B 1 167 ? 11.758 17.828 -9.406 1 27.86 167 ILE B CA 1
ATOM 2636 C C . ILE B 1 167 ? 12.992 18.625 -9.828 1 27.86 167 ILE B C 1
ATOM 2638 O O . ILE B 1 167 ? 14.008 18.047 -10.219 1 27.86 167 ILE B O 1
ATOM 2642 N N . THR B 1 168 ? 13.117 19.281 -10.898 1 23.78 168 THR B N 1
ATOM 2643 C CA . THR B 1 168 ? 14.227 20.234 -10.953 1 23.78 168 THR B CA 1
ATOM 2644 C C . THR B 1 168 ? 14.141 21.234 -9.805 1 23.78 168 THR B C 1
ATOM 2646 O O . THR B 1 168 ? 13.047 21.656 -9.422 1 23.78 168 THR B O 1
#

Sequence (336 aa):
MLLEDQVYGPECIAVDRKSSKAYAGLKTGLICEIDYSGKDAKIVRAVRLTSLEGCDGSYQSMIKCGRPLGLRIHPKSNELYVLDAYLGLFAINWDTEKVRQFFAGGTSISDDHSAVPTRYLNDFDFLPDGRLVISESSTKFDDRDFIYDLLEHRPNGRWVSSIATPITMLLEDQVYGPECIAVDRKSSKAYAGLKTGLICEIDYSGKDAKIVRAVRLTSLEGCDGSYQSMIKCGRPLGLRIHPKSNELYVLDAYLGLFAINWDTEKVRQFFAGGTSISDDHSAVPTRYLNDFDFLPDGRLVISESSTKFDDRDFIYDLLEHRPNGRWVSSIATPIT

InterPro domains:
  IPR011042 Six-bladed beta-propeller, TolB-like [G3DSA:2.120.10.30] (1-162)